Protein AF-A0A1A9WBB5-F1 (afdb_monomer_lite)

Sequence (300 aa):
MASKIDATKIPNDSSAGKTYKCERFIGKGAFAKCYEIVDVVTKNVFAGQIISKKLIWKYNEKEKMIQEIILHKSRSHPNIGNFHRFFEGHNNTYIILELYKKKSMMELHKGRKTITEYECRYYMYQIGQGVKYLHENPIIHRDLNLDNLFLNDMLQVKINDFGLVIPIEYEGERKKTLYGTPNYIAPEILIEKGDPYEVDVWSNGSIMYSLIVGQAPLWEIYSKFKLCDYRMINDTIQFNFCDHIKIILCPRMNAVTFMDNKKKFRTYRFSTIIEHGCYKELFQKMCYAREKLEKVLKKM

Radius of gyration: 24.96 Å; chains: 1; bounding box: 67×45×67 Å

Secondary structure (DSSP, 8-state):
------GGG--EETTTTEEEEEEEEEEE-SSEEEEEEEETTT--EEEEEEEEHHHHHHHT-HHHHHHHHHHHHT---TTBPPEEEEEE-SSEEEEEEE--TT-BHHHHHHHHS---HHHHHHHHHHHHHHHHHHHHTTEE-----TTTEEE-TT--EEE---TT-EE--STT-------S-TTT--HHHHHT-S-TTHHHHHHHHHHHHHHHHSS---HHHHHHHH-EEEEEETTEEEEEETTS-EEEEEGGGTEEEEE-TT--EEEEEHHHHHHH---HHHHHHHHHHHHHHHHHHTT-

Organism: NCBI:txid37001

pLDDT: mean 79.84, std 14.59, range [28.45, 96.94]

InterPro domains:
  IPR000719 Protein kinase domain [PF00069] (20-223)
  IPR000719 Protein kinase domain [PS50011] (20-300)
  IPR000959 POLO box domain [PF00659] (230-286)
  IPR000959 POLO box domain [PS50078] (215-298)
  IPR011009 Protein kinase-like domain superfamily [SSF56112] (19-251)
  IPR033695 Second polo-box domain [cd13117] (231-295)
  IPR036947 POLO box domain superfamily [G3DSA:3.30.1120.30] (215-300)

Foldseek 3Di:
DDDPDDPVPWDQPPVVRWIKDFDAFDDDDPFWTWTWIATPVVRDIWIKTKGFPVSCVVVVCVVLVVVLLVVQQPDDDQQAWHWDDWDDDDGITITTTHDAPQAFQVVVLVVPLADDPVVLVQQLVSLVRVLVSQVVVQKAQLAQDRNQWGQHPVRHTHGHDSSPMDGDPDQPDFDQDDDYDLLLADVCNVVSDDGSSVSSVSSSVQRSCCRHVSDGRPSVVVLVPHDWDWDDDPQWIWIQGPQRKIWIHHPVQCWIWIQHPVRDIDIDHPVRCVVPNDDPVVVVVVVVVVVVVVVVVVVD

Structure (mmCIF, N/CA/C/O backbone):
data_AF-A0A1A9WBB5-F1
#
_entry.id   AF-A0A1A9WBB5-F1
#
loop_
_atom_site.group_PDB
_atom_site.id
_atom_site.type_symbol
_atom_sit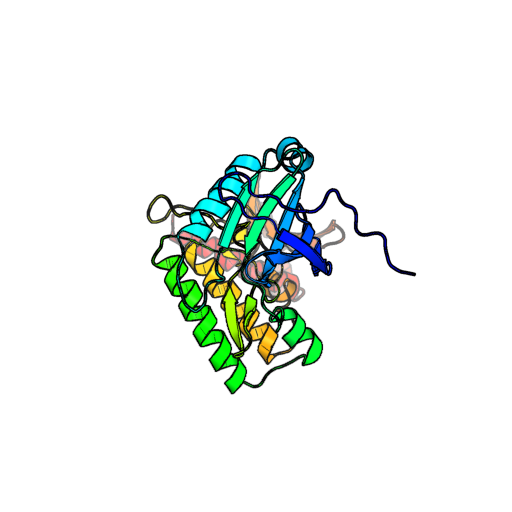e.label_atom_id
_atom_site.label_alt_id
_atom_site.label_comp_id
_atom_site.label_asym_id
_atom_site.label_entity_id
_atom_site.label_seq_id
_atom_site.pdbx_PDB_ins_code
_atom_site.Cartn_x
_atom_site.Cartn_y
_atom_site.Cartn_z
_atom_site.occupancy
_atom_site.B_iso_or_equiv
_atom_site.auth_seq_id
_atom_site.auth_comp_id
_atom_site.auth_asym_id
_atom_site.auth_atom_id
_atom_site.pdbx_PDB_model_num
ATOM 1 N N . MET A 1 1 ? -16.473 -26.449 17.462 1.00 30.20 1 MET A N 1
ATOM 2 C CA . MET A 1 1 ? -15.635 -26.086 18.627 1.00 30.20 1 MET A CA 1
ATOM 3 C C . MET A 1 1 ? -15.350 -24.594 18.558 1.00 30.20 1 MET A C 1
ATOM 5 O O . MET A 1 1 ? -14.626 -24.171 17.668 1.00 30.20 1 MET A O 1
ATOM 9 N N . ALA A 1 2 ? -15.983 -23.791 19.414 1.00 28.45 2 ALA A N 1
ATOM 10 C CA . ALA A 1 2 ? -15.751 -22.350 19.463 1.00 28.45 2 ALA A CA 1
ATOM 11 C C . ALA A 1 2 ? -14.315 -22.087 19.947 1.00 28.45 2 ALA A C 1
ATOM 13 O O . ALA A 1 2 ? -13.951 -22.465 21.060 1.00 28.45 2 ALA A O 1
ATOM 14 N N . SER A 1 3 ? -13.481 -21.491 19.096 1.00 34.06 3 SER A N 1
ATOM 15 C CA . SER A 1 3 ? -12.138 -21.058 19.475 1.00 34.06 3 SER A CA 1
ATOM 16 C C . SER A 1 3 ? -12.255 -20.020 20.590 1.00 34.06 3 SER A C 1
ATOM 18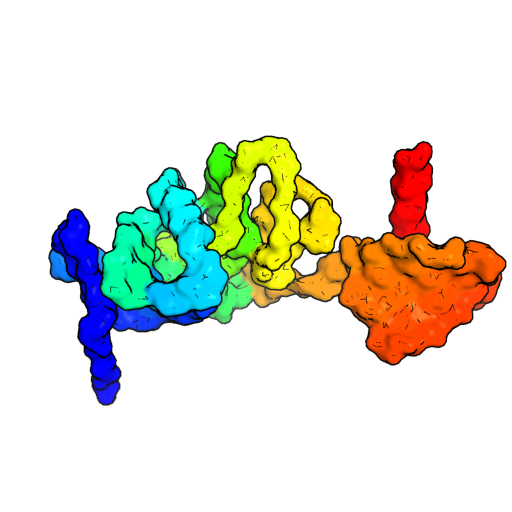 O O . SER A 1 3 ? -12.845 -18.961 20.376 1.00 34.06 3 SER A O 1
ATOM 20 N N . LYS A 1 4 ? -11.712 -20.331 21.774 1.00 35.94 4 LYS A N 1
ATOM 21 C CA . LYS A 1 4 ? -11.613 -19.411 22.916 1.00 35.94 4 LYS A CA 1
ATOM 22 C C . LYS A 1 4 ? -11.064 -18.062 22.439 1.00 35.94 4 LYS A C 1
ATOM 24 O O . LYS A 1 4 ? -9.922 -17.981 21.989 1.00 35.94 4 LYS A O 1
ATOM 29 N N . ILE A 1 5 ? -11.888 -17.019 22.517 1.00 41.00 5 ILE A N 1
ATOM 30 C CA . ILE A 1 5 ? -11.459 -15.642 22.280 1.00 41.00 5 ILE A CA 1
ATOM 31 C C . ILE A 1 5 ? -10.590 -15.258 23.477 1.00 41.00 5 ILE A C 1
ATOM 33 O O . ILE A 1 5 ? -11.054 -15.214 24.612 1.00 41.00 5 ILE A O 1
ATOM 37 N N . ASP A 1 6 ? -9.304 -15.066 23.215 1.00 45.03 6 ASP A N 1
ATOM 38 C CA . ASP A 1 6 ? -8.311 -14.666 24.204 1.00 45.03 6 ASP A CA 1
ATOM 39 C C . ASP A 1 6 ? -8.657 -13.264 24.743 1.00 45.03 6 ASP A C 1
ATOM 41 O O . ASP A 1 6 ? -8.599 -12.273 24.008 1.00 45.03 6 ASP A O 1
ATOM 45 N N . ALA A 1 7 ? -9.054 -13.184 26.017 1.00 40.62 7 ALA A N 1
ATOM 46 C CA . ALA A 1 7 ? -9.492 -11.960 26.697 1.00 40.62 7 ALA A CA 1
ATOM 47 C C . ALA A 1 7 ? -8.403 -10.865 26.757 1.00 40.62 7 ALA A C 1
ATOM 49 O O . ALA A 1 7 ? -8.697 -9.708 27.044 1.00 40.62 7 ALA A O 1
ATOM 50 N N . THR A 1 8 ? -7.155 -11.196 26.413 1.00 49.75 8 THR A N 1
ATOM 51 C CA . THR A 1 8 ? -6.023 -10.259 26.314 1.00 49.75 8 THR A CA 1
ATOM 52 C C . THR A 1 8 ? -6.065 -9.331 25.087 1.00 49.75 8 THR A C 1
ATOM 54 O O . THR A 1 8 ? -5.165 -8.508 24.911 1.00 49.75 8 THR A O 1
ATOM 57 N N . LYS A 1 9 ? -7.088 -9.441 24.227 1.00 56.41 9 LYS A N 1
ATOM 58 C CA . LYS A 1 9 ? -7.172 -8.731 22.937 1.00 56.41 9 LYS A CA 1
ATOM 59 C C . LYS A 1 9 ? -8.232 -7.635 22.853 1.00 56.41 9 LYS A C 1
ATOM 61 O O . LYS A 1 9 ? -8.462 -7.163 21.746 1.00 56.41 9 LYS A O 1
ATOM 66 N N . ILE A 1 10 ? -8.888 -7.250 23.950 1.00 61.59 10 ILE A N 1
ATOM 67 C CA . ILE A 1 10 ? -9.839 -6.123 23.961 1.00 61.59 10 ILE A CA 1
ATOM 68 C C . ILE A 1 10 ? -9.029 -4.819 23.970 1.00 61.59 10 ILE A C 1
ATOM 70 O O . ILE A 1 10 ? -8.410 -4.498 24.988 1.00 61.59 10 ILE A O 1
ATOM 74 N N . PRO A 1 11 ? -8.988 -4.056 22.866 1.00 64.50 11 PRO A N 1
ATOM 75 C CA . PRO A 1 11 ? -8.341 -2.759 22.846 1.00 64.50 11 PRO A CA 1
ATOM 76 C C . PRO A 1 11 ? -9.212 -1.784 23.653 1.00 64.50 11 PRO A C 1
ATOM 78 O O . PRO A 1 11 ? -10.323 -1.452 23.236 1.00 64.50 11 PRO A O 1
ATOM 81 N N . ASN A 1 12 ? -8.741 -1.363 24.826 1.00 75.88 12 ASN A N 1
ATOM 82 C CA . ASN A 1 12 ? -9.365 -0.292 25.600 1.00 75.88 12 ASN A CA 1
ATOM 83 C C . ASN A 1 12 ? -8.510 0.970 25.461 1.00 75.88 12 ASN A C 1
ATOM 85 O O . ASN A 1 12 ? -7.353 0.988 25.882 1.00 75.88 12 ASN A O 1
ATOM 89 N N . ASP A 1 13 ? -9.078 1.993 24.831 1.00 77.50 13 ASP A N 1
ATOM 90 C CA . ASP A 1 13 ? -8.515 3.332 24.765 1.00 77.50 13 ASP A CA 1
ATOM 91 C C . ASP A 1 13 ? -9.037 4.148 25.953 1.00 77.50 13 ASP A C 1
ATOM 93 O O . ASP A 1 13 ? -10.041 4.863 25.858 1.00 77.50 13 ASP A O 1
ATOM 97 N N . SER A 1 14 ? -8.324 4.045 27.076 1.00 72.88 14 SER A N 1
ATOM 98 C CA . SER A 1 14 ? -8.622 4.780 28.307 1.00 72.88 14 SER A CA 1
ATOM 99 C C . SER A 1 14 ? -8.626 6.297 28.099 1.00 72.88 14 SER A C 1
ATOM 101 O O . SER A 1 14 ? -9.341 7.001 28.804 1.00 72.88 14 SER A O 1
ATOM 103 N N . SER A 1 15 ? -7.851 6.805 27.131 1.00 73.38 15 SER A N 1
ATOM 104 C CA . SER A 1 15 ? -7.727 8.245 26.872 1.00 73.38 15 SER A CA 1
ATOM 105 C C . SER A 1 15 ? -8.988 8.850 26.253 1.00 73.38 15 SER A C 1
ATOM 107 O O . SER A 1 15 ? -9.256 10.035 26.424 1.00 73.38 15 SER A O 1
ATOM 109 N N . ALA A 1 16 ? -9.787 8.030 25.568 1.00 74.94 16 ALA A N 1
ATOM 110 C CA . ALA A 1 16 ? -11.017 8.452 24.906 1.00 74.94 16 ALA A CA 1
ATOM 111 C C . ALA A 1 16 ? -12.268 7.725 25.414 1.00 74.94 16 ALA A C 1
ATOM 113 O O . ALA A 1 16 ? -13.334 7.863 24.816 1.00 74.94 16 ALA A O 1
ATOM 114 N N . GLY A 1 17 ? -12.138 6.915 26.471 1.00 79.81 17 GLY A N 1
ATOM 115 C CA . GLY A 1 17 ? -13.233 6.116 27.021 1.00 79.81 17 GLY A CA 1
ATOM 116 C C . GLY A 1 17 ? -13.824 5.115 26.022 1.00 79.81 17 GLY A C 1
ATOM 117 O O . GLY A 1 17 ? -15.003 4.779 26.120 1.00 79.81 17 GLY A O 1
ATOM 118 N N . LYS A 1 18 ? -13.042 4.657 25.035 1.00 82.62 18 LYS A N 1
ATOM 119 C CA . LYS A 1 18 ? -13.519 3.748 23.983 1.00 82.62 18 LYS A CA 1
ATOM 120 C C . LYS A 1 18 ? -13.028 2.331 24.208 1.00 82.62 18 LYS A C 1
ATOM 122 O O . LYS A 1 18 ? -11.838 2.089 24.362 1.00 82.62 18 LYS A O 1
ATOM 127 N N . THR A 1 19 ? -13.943 1.374 24.135 1.00 87.25 19 THR A N 1
ATOM 128 C CA . THR A 1 19 ? -13.618 -0.054 24.190 1.00 87.25 19 THR A CA 1
ATOM 129 C C . THR A 1 19 ? -13.991 -0.711 22.871 1.00 87.25 19 THR A C 1
ATOM 131 O O . THR A 1 19 ? -15.081 -0.487 22.344 1.00 87.25 19 THR A O 1
ATOM 134 N N . TYR A 1 20 ? -13.097 -1.539 22.339 1.00 88.81 20 TYR A N 1
ATOM 135 C CA . TYR A 1 20 ? -13.344 -2.302 21.123 1.00 88.81 20 TYR A CA 1
ATOM 136 C C . TYR A 1 20 ? -13.410 -3.792 21.444 1.00 88.81 20 TYR A C 1
ATOM 138 O O . TYR A 1 20 ? -12.589 -4.333 22.182 1.00 88.81 20 TYR A O 1
ATOM 146 N N . LYS A 1 21 ? -14.380 -4.488 20.865 1.00 89.25 21 LYS A N 1
ATOM 147 C CA . LYS A 1 21 ? -14.448 -5.945 20.890 1.00 89.25 21 LYS A CA 1
ATOM 148 C C . LYS A 1 21 ? -13.682 -6.486 19.688 1.00 89.25 21 LYS A C 1
ATOM 150 O O . LYS A 1 21 ? -13.962 -6.099 18.559 1.00 89.25 21 LYS A O 1
ATOM 155 N N . CYS A 1 22 ? -12.729 -7.378 19.931 1.00 89.06 22 CYS A N 1
ATOM 156 C CA . CYS A 1 22 ? -12.021 -8.083 18.869 1.00 89.06 22 CYS A CA 1
ATOM 157 C C . CYS A 1 22 ? -12.872 -9.252 18.361 1.00 89.06 22 CYS A C 1
ATOM 159 O O . CYS A 1 22 ? -13.352 -10.056 19.164 1.00 89.06 22 CYS A O 1
ATOM 161 N N . GLU A 1 23 ? -13.071 -9.332 17.048 1.00 88.56 23 GLU A N 1
ATOM 162 C CA . GLU A 1 23 ? -13.890 -10.358 16.409 1.00 88.56 23 GLU A CA 1
ATOM 163 C C . GLU A 1 23 ? -13.045 -11.236 15.477 1.00 88.56 23 GLU A C 1
ATOM 165 O O . GLU A 1 23 ? -12.238 -12.051 15.934 1.00 88.56 23 GLU A O 1
ATOM 170 N N . ARG A 1 24 ? -13.240 -11.120 14.162 1.00 88.19 24 ARG A N 1
ATOM 171 C CA . ARG A 1 24 ? -12.646 -12.019 13.172 1.00 88.19 24 ARG A CA 1
ATOM 172 C C . ARG A 1 24 ? -11.180 -11.678 12.909 1.00 88.19 24 ARG A C 1
ATOM 174 O O . ARG A 1 24 ? -10.817 -10.524 12.733 1.00 88.19 24 ARG A O 1
ATOM 181 N N . PHE A 1 25 ? -10.326 -12.692 12.798 1.00 87.69 25 PHE A N 1
ATOM 182 C CA . PHE A 1 25 ? -8.959 -12.509 12.308 1.00 87.69 25 PHE A CA 1
ATOM 183 C C . PHE A 1 25 ? -8.955 -12.237 10.796 1.00 87.69 25 PHE A C 1
ATOM 185 O O . PHE A 1 25 ? -9.533 -13.012 10.035 1.00 87.69 25 PHE A O 1
ATOM 192 N N . ILE A 1 26 ? -8.304 -11.151 10.373 1.00 85.00 26 ILE A N 1
ATOM 193 C CA . ILE A 1 26 ? -8.212 -10.742 8.962 1.00 85.00 26 ILE A CA 1
ATOM 194 C C . ILE A 1 26 ? -6.912 -11.262 8.346 1.00 85.00 26 ILE A C 1
ATOM 196 O O . ILE A 1 26 ? -6.929 -11.842 7.265 1.00 85.00 26 ILE A O 1
ATOM 200 N N . GLY A 1 27 ? -5.782 -11.073 9.032 1.00 80.38 27 GLY A N 1
ATOM 201 C CA . GLY A 1 27 ? -4.476 -11.409 8.475 1.00 80.38 27 GLY A CA 1
ATOM 202 C C . GLY A 1 27 ? -3.312 -11.100 9.408 1.00 80.38 27 GLY A C 1
ATOM 203 O O . GLY A 1 27 ? -3.473 -10.505 10.475 1.00 80.38 27 GLY A O 1
ATOM 204 N N . LYS A 1 28 ? -2.115 -11.536 9.018 1.00 77.56 28 LYS A N 1
ATOM 205 C CA . LYS A 1 28 ? -0.870 -11.301 9.756 1.00 77.56 28 LYS A CA 1
ATOM 206 C C . LYS A 1 28 ? 0.144 -10.657 8.815 1.00 77.56 28 LYS A C 1
ATOM 208 O O . LYS A 1 28 ? 0.508 -11.272 7.820 1.00 77.56 28 LYS A O 1
ATOM 213 N N . GLY A 1 29 ? 0.597 -9.458 9.166 1.00 67.06 29 GLY A N 1
ATOM 214 C CA . GLY A 1 29 ? 1.751 -8.812 8.548 1.00 67.06 29 GLY A CA 1
ATOM 215 C C . GLY A 1 29 ? 3.060 -9.215 9.234 1.00 67.06 29 GLY A C 1
ATOM 216 O O . GLY A 1 29 ? 3.075 -10.046 10.148 1.00 67.06 29 GLY A O 1
ATOM 217 N N . ALA A 1 30 ? 4.167 -8.594 8.822 1.00 65.56 30 ALA A N 1
ATOM 218 C CA . ALA A 1 30 ? 5.494 -8.856 9.388 1.00 65.56 30 ALA A CA 1
ATOM 219 C C . ALA A 1 30 ? 5.550 -8.595 10.906 1.00 65.56 30 ALA A C 1
ATOM 221 O O . ALA A 1 30 ? 6.078 -9.412 11.664 1.00 65.56 30 ALA A O 1
ATOM 222 N N . PHE A 1 31 ? 4.936 -7.496 11.355 1.00 68.06 31 PHE A N 1
ATOM 223 C CA . PHE A 1 31 ? 4.971 -7.051 12.755 1.00 68.06 31 PHE A CA 1
ATOM 224 C C . PHE A 1 31 ? 3.585 -6.974 13.413 1.00 68.06 31 PHE A C 1
ATOM 226 O O . PHE A 1 31 ? 3.487 -6.976 14.642 1.00 68.06 31 PHE A O 1
ATOM 233 N N . ALA A 1 32 ? 2.514 -6.964 12.615 1.00 79.50 32 ALA A N 1
ATOM 234 C CA . ALA A 1 32 ? 1.146 -6.741 13.071 1.00 79.50 32 ALA A CA 1
ATOM 235 C C . ALA A 1 32 ? 0.245 -7.966 12.865 1.00 79.50 32 ALA A C 1
ATOM 237 O O . ALA A 1 32 ? 0.389 -8.729 11.908 1.00 79.50 32 ALA A O 1
ATOM 238 N N . LYS A 1 33 ? -0.740 -8.132 13.750 1.00 85.50 33 LYS A N 1
ATOM 239 C CA . LYS A 1 33 ? -1.896 -9.008 13.518 1.00 85.50 33 LYS A CA 1
ATOM 240 C C . LYS A 1 33 ? -3.135 -8.142 13.319 1.00 85.50 33 LYS A C 1
ATOM 242 O O . LYS A 1 33 ? -3.450 -7.334 14.188 1.00 85.50 33 LYS A O 1
ATOM 247 N N . CYS A 1 34 ? -3.834 -8.346 12.213 1.00 87.69 34 CYS A N 1
ATOM 248 C CA . CYS A 1 34 ? -5.009 -7.581 11.823 1.00 87.69 34 CYS A CA 1
ATOM 249 C C . CYS A 1 34 ? -6.283 -8.346 12.182 1.00 87.69 34 CYS A C 1
ATOM 251 O O . CYS A 1 34 ? -6.426 -9.530 11.856 1.00 87.69 34 CYS A O 1
ATOM 253 N N . TYR A 1 35 ? -7.216 -7.657 12.825 1.00 90.19 35 TYR A N 1
ATOM 254 C CA . TYR A 1 35 ? -8.518 -8.185 13.209 1.00 90.19 35 TYR A CA 1
ATOM 255 C C . TYR A 1 35 ? -9.623 -7.220 12.809 1.00 90.19 35 TYR A C 1
ATOM 257 O O . TYR A 1 35 ? -9.428 -6.013 12.747 1.00 90.19 35 TYR A O 1
ATOM 265 N N . GLU A 1 36 ? -10.799 -7.767 12.580 1.00 91.62 36 GLU A N 1
ATOM 266 C CA . GLU A 1 36 ? -12.047 -7.033 12.595 1.00 91.62 36 GLU A CA 1
ATOM 267 C C . GLU A 1 36 ? -12.384 -6.718 14.051 1.00 91.62 36 GLU A C 1
ATOM 269 O O . GLU A 1 36 ? -12.352 -7.602 14.913 1.00 91.62 36 GLU A O 1
ATOM 274 N N . ILE A 1 37 ? -12.641 -5.447 14.336 1.00 92.44 37 ILE A N 1
ATOM 275 C CA . ILE A 1 37 ? -12.943 -4.963 15.680 1.00 92.44 37 ILE A CA 1
ATOM 276 C C . ILE A 1 37 ? -14.206 -4.110 15.653 1.00 92.44 37 ILE A C 1
ATOM 278 O O . ILE A 1 37 ? -14.484 -3.432 14.668 1.00 92.44 37 ILE A O 1
ATOM 282 N N . VAL A 1 38 ? -14.959 -4.122 16.745 1.00 92.31 38 VAL A N 1
ATOM 283 C CA . VAL A 1 38 ? -16.243 -3.423 16.847 1.00 92.31 38 VAL A CA 1
ATOM 284 C C . VAL A 1 38 ? -16.215 -2.489 18.044 1.00 92.31 38 VAL A C 1
ATOM 286 O O . VAL A 1 38 ? -15.928 -2.924 19.158 1.00 92.31 38 VAL A O 1
ATOM 289 N N . ASP A 1 39 ? -16.513 -1.210 17.836 1.00 91.94 39 ASP A N 1
ATOM 290 C CA . ASP A 1 39 ? -16.722 -0.263 18.936 1.00 91.94 39 ASP A CA 1
ATOM 291 C C . ASP A 1 39 ? -17.950 -0.713 19.744 1.00 91.94 39 ASP A C 1
ATOM 293 O O . ASP A 1 39 ? -19.052 -0.858 19.207 1.00 91.94 39 ASP A O 1
ATOM 297 N N . VAL A 1 40 ? -17.764 -0.985 21.039 1.00 90.12 40 VAL A N 1
ATOM 298 C CA . VAL A 1 40 ? -18.822 -1.600 21.857 1.00 90.12 40 VAL A CA 1
ATOM 299 C C . VAL A 1 40 ? -20.037 -0.693 22.038 1.00 90.12 40 VAL A C 1
ATOM 301 O O . VAL A 1 40 ? -21.134 -1.217 22.251 1.00 90.12 40 VAL A O 1
ATOM 304 N N . VAL A 1 41 ? -19.848 0.625 21.929 1.00 90.31 41 VAL A N 1
ATOM 305 C CA . VAL A 1 41 ? -20.892 1.638 22.092 1.00 90.31 41 VAL A CA 1
ATOM 306 C C . VAL A 1 41 ? -21.579 1.888 20.757 1.00 90.31 41 VAL A C 1
ATOM 308 O O . VAL A 1 41 ? -22.782 1.680 20.638 1.00 90.31 41 VAL A O 1
ATOM 311 N N . THR A 1 42 ? -20.816 2.288 19.736 1.00 92.31 42 THR A N 1
ATOM 312 C CA . THR A 1 42 ? -21.394 2.711 18.445 1.00 92.31 42 THR A CA 1
ATOM 313 C C . THR A 1 42 ? -21.768 1.546 17.534 1.00 92.31 42 THR A C 1
ATOM 315 O O . THR A 1 42 ? -22.489 1.744 16.564 1.00 92.31 42 THR A O 1
ATOM 318 N N . LYS A 1 43 ? -21.278 0.333 17.828 1.00 92.62 43 LYS A N 1
ATOM 319 C CA . LYS A 1 43 ? -21.389 -0.868 16.980 1.00 92.62 43 LYS A CA 1
ATOM 320 C C . LYS A 1 43 ? -20.740 -0.732 15.600 1.00 92.62 43 LYS A C 1
ATOM 322 O O . LYS A 1 43 ? -20.892 -1.622 14.768 1.00 92.62 43 LYS A O 1
ATOM 327 N N . ASN A 1 44 ? -19.969 0.330 15.372 1.00 92.25 44 ASN A N 1
ATOM 328 C CA . ASN A 1 44 ? -19.211 0.502 14.142 1.00 92.25 44 ASN A CA 1
ATOM 329 C C . ASN A 1 44 ? -18.064 -0.510 14.067 1.00 92.25 44 ASN A C 1
ATOM 331 O O . ASN A 1 44 ? -17.397 -0.788 15.068 1.00 92.25 44 ASN A O 1
ATOM 335 N N . VAL A 1 45 ? -17.841 -1.038 12.864 1.00 93.06 45 VAL A N 1
ATOM 336 C CA . VAL A 1 45 ? -16.850 -2.079 12.580 1.00 93.06 45 VAL A CA 1
ATOM 337 C C . VAL A 1 45 ? -15.622 -1.462 11.912 1.00 93.06 45 VAL A C 1
ATOM 339 O O . VAL A 1 45 ? -15.747 -0.656 10.991 1.00 93.06 45 VAL A O 1
ATOM 342 N N . PHE A 1 46 ? -14.436 -1.866 12.359 1.00 93.38 46 PHE A N 1
ATOM 343 C CA . PHE A 1 46 ? -13.142 -1.337 11.933 1.00 93.38 46 PHE A CA 1
ATOM 344 C C . PHE A 1 46 ? -12.120 -2.457 11.722 1.00 93.38 46 PHE A C 1
ATOM 346 O O . PHE A 1 46 ? -12.317 -3.601 12.141 1.00 93.38 46 PHE A O 1
ATOM 353 N N . ALA A 1 47 ? -11.000 -2.113 11.090 1.00 91.38 47 ALA A N 1
ATOM 354 C CA . ALA A 1 47 ? -9.813 -2.949 11.039 1.00 91.38 47 ALA A CA 1
ATOM 355 C C . ALA A 1 47 ? -8.852 -2.515 12.156 1.00 91.38 47 ALA A C 1
ATOM 357 O O . ALA A 1 47 ? -8.399 -1.375 12.200 1.00 91.38 47 ALA A O 1
ATOM 358 N N . GLY A 1 48 ? -8.556 -3.422 13.082 1.00 90.44 48 GLY A N 1
ATOM 359 C CA . GLY A 1 48 ? -7.613 -3.218 14.173 1.00 90.44 48 GLY A CA 1
ATOM 360 C C . GLY A 1 48 ? -6.301 -3.940 13.906 1.00 90.44 48 GLY A C 1
ATOM 361 O O . GLY A 1 48 ? -6.260 -5.173 13.901 1.00 90.44 48 GLY A O 1
ATOM 362 N N . GLN A 1 49 ? -5.220 -3.189 13.732 1.00 88.12 49 GLN A N 1
ATOM 363 C CA . GLN A 1 49 ? -3.869 -3.736 13.727 1.00 88.12 49 GLN A CA 1
ATOM 364 C C . GLN A 1 49 ? -3.314 -3.744 15.152 1.00 88.12 49 GLN A C 1
ATOM 366 O O . GLN A 1 49 ? -3.265 -2.718 15.829 1.00 88.12 49 GLN A O 1
ATOM 371 N N . ILE A 1 50 ? -2.900 -4.925 15.608 1.00 88.00 50 ILE A N 1
ATOM 372 C CA . ILE A 1 50 ? -2.329 -5.148 16.936 1.00 88.00 50 ILE A CA 1
ATOM 373 C C . ILE A 1 50 ? -0.847 -5.465 16.777 1.00 88.00 50 ILE A C 1
ATOM 375 O O . ILE A 1 50 ? -0.487 -6.481 16.171 1.00 88.00 50 ILE A O 1
ATOM 379 N N . ILE A 1 51 ? 0.005 -4.626 17.361 1.00 84.94 51 ILE A N 1
ATOM 380 C CA . ILE A 1 51 ? 1.461 -4.745 17.272 1.00 84.94 51 ILE A CA 1
ATOM 381 C C . ILE A 1 51 ? 2.034 -4.963 18.668 1.00 84.94 51 ILE A C 1
ATOM 383 O O . ILE A 1 51 ? 1.726 -4.227 19.602 1.00 84.94 51 ILE A O 1
ATOM 387 N N . SER A 1 52 ? 2.867 -5.990 18.841 1.00 84.31 52 SER A N 1
ATOM 388 C CA . SER A 1 52 ? 3.465 -6.271 20.149 1.00 84.31 52 SER A CA 1
ATOM 389 C C . SER A 1 52 ? 4.593 -5.290 20.446 1.00 84.31 52 SER A C 1
ATOM 391 O O . SER A 1 52 ? 5.555 -5.217 19.679 1.00 84.31 52 SER A O 1
ATOM 393 N N . LYS A 1 53 ? 4.546 -4.619 21.605 1.00 83.12 53 LYS A N 1
ATOM 394 C CA . LYS A 1 53 ? 5.616 -3.704 22.032 1.00 83.12 53 LYS A CA 1
ATOM 395 C C . LYS A 1 53 ? 6.975 -4.405 22.066 1.00 83.12 53 LYS A C 1
ATOM 397 O O . LYS A 1 53 ? 7.964 -3.828 21.632 1.00 83.12 53 LYS A O 1
ATOM 402 N N . LYS A 1 54 ? 7.029 -5.680 22.474 1.00 82.12 54 LYS A N 1
ATOM 403 C CA . LYS A 1 54 ? 8.268 -6.482 22.474 1.00 82.12 54 LYS A CA 1
ATOM 404 C C . LYS A 1 54 ? 8.922 -6.568 21.089 1.00 82.12 54 LYS A C 1
ATOM 406 O O . LYS A 1 54 ? 10.144 -6.536 20.999 1.00 82.12 54 LYS A O 1
ATOM 411 N N . LEU A 1 55 ? 8.124 -6.677 20.023 1.00 73.50 55 LEU A N 1
ATOM 412 C CA . LEU A 1 55 ? 8.639 -6.711 18.651 1.00 73.50 55 LEU A CA 1
ATOM 413 C C . LEU A 1 55 ? 9.146 -5.333 18.220 1.00 73.50 55 LEU A C 1
ATOM 415 O O . LEU A 1 55 ? 10.233 -5.250 17.662 1.00 73.50 55 LEU A O 1
ATOM 419 N N . ILE A 1 56 ? 8.413 -4.265 18.548 1.00 73.50 56 ILE A N 1
ATOM 420 C CA . ILE A 1 56 ? 8.825 -2.884 18.247 1.00 73.50 56 ILE A CA 1
ATOM 421 C C . ILE A 1 56 ? 10.196 -2.585 18.869 1.00 73.50 56 ILE A C 1
ATOM 423 O O . ILE A 1 56 ? 11.093 -2.108 18.179 1.00 73.50 56 ILE A O 1
ATOM 427 N N . TRP A 1 57 ? 10.375 -2.925 20.150 1.00 73.62 57 TRP A N 1
ATOM 428 C CA . TRP A 1 57 ? 11.641 -2.745 20.866 1.00 73.62 57 TRP A CA 1
ATOM 429 C C . TRP A 1 57 ? 12.773 -3.589 20.278 1.00 73.62 57 TRP A C 1
ATOM 431 O O . TRP A 1 57 ? 13.875 -3.084 20.095 1.00 73.62 57 TRP A O 1
ATOM 441 N N . LYS A 1 58 ? 12.509 -4.859 19.945 1.00 71.50 58 LYS A N 1
ATOM 442 C CA . LYS A 1 58 ? 13.524 -5.767 19.390 1.00 71.50 58 LYS A CA 1
ATOM 443 C C . LYS A 1 58 ? 14.108 -5.266 18.064 1.00 71.50 58 LYS A C 1
ATOM 445 O O . LYS A 1 58 ? 15.291 -5.475 17.822 1.00 71.50 58 LYS A O 1
ATOM 450 N N . TYR A 1 59 ? 13.285 -4.661 17.210 1.00 66.88 59 TYR A N 1
ATOM 451 C CA . TYR A 1 59 ? 13.697 -4.207 15.877 1.00 66.88 59 TYR A CA 1
ATOM 452 C C . TYR A 1 59 ? 13.995 -2.702 15.801 1.00 66.88 59 TYR A C 1
ATOM 454 O O . TYR A 1 59 ? 14.382 -2.225 14.744 1.00 66.88 59 TYR A O 1
ATOM 462 N N . ASN A 1 60 ? 13.855 -1.963 16.908 1.00 71.38 60 ASN A N 1
ATOM 463 C CA . ASN A 1 60 ? 14.026 -0.507 16.969 1.00 71.38 60 ASN A CA 1
ATOM 464 C C . ASN A 1 60 ? 13.146 0.274 15.963 1.00 71.38 60 ASN A C 1
ATOM 466 O O . ASN A 1 60 ? 13.539 1.308 15.437 1.00 71.38 60 ASN A O 1
ATOM 470 N N . GLU A 1 61 ? 11.927 -0.210 15.700 1.00 71.12 61 GLU A N 1
ATOM 471 C CA . GLU A 1 61 ? 11.017 0.335 14.671 1.00 71.12 61 GLU A CA 1
ATOM 472 C C . GLU A 1 61 ? 10.009 1.364 15.234 1.00 71.12 61 GLU A C 1
ATOM 474 O O . GLU A 1 61 ? 9.024 1.715 14.586 1.00 71.12 61 GLU A O 1
ATOM 479 N N . LYS A 1 62 ? 10.219 1.848 16.468 1.00 74.19 62 LYS A N 1
ATOM 480 C CA . LYS A 1 62 ? 9.257 2.725 17.160 1.00 74.19 62 LYS A CA 1
ATOM 481 C C . LYS A 1 62 ? 9.062 4.064 16.443 1.00 74.19 62 LYS A C 1
ATOM 483 O O . LYS A 1 62 ? 7.929 4.503 16.278 1.00 74.19 62 LYS A O 1
ATOM 488 N N . GLU A 1 63 ? 10.152 4.706 16.030 1.00 74.06 63 GLU A N 1
ATOM 489 C CA . GLU A 1 63 ? 10.106 6.025 15.385 1.00 74.06 63 GLU A CA 1
ATOM 490 C C . GLU A 1 63 ? 9.399 5.969 14.032 1.00 74.06 63 GLU A C 1
ATOM 492 O O . GLU A 1 63 ? 8.509 6.777 13.776 1.00 74.06 63 GLU A O 1
ATOM 497 N N . LYS A 1 64 ? 9.718 4.960 13.214 1.00 71.06 64 LYS A N 1
ATOM 498 C CA . LYS A 1 64 ? 9.071 4.729 11.916 1.00 71.06 64 LYS A CA 1
ATOM 499 C C . LYS A 1 64 ? 7.565 4.527 12.053 1.00 71.06 64 LYS A C 1
ATOM 501 O O . LYS A 1 64 ? 6.800 5.154 11.332 1.00 71.06 64 LYS A O 1
ATOM 506 N N . MET A 1 65 ? 7.133 3.723 13.027 1.00 75.81 65 MET A N 1
ATOM 507 C CA . MET A 1 65 ? 5.707 3.524 13.298 1.00 75.81 65 MET A CA 1
ATOM 508 C C . MET A 1 65 ? 5.010 4.829 13.703 1.00 75.81 65 MET A C 1
ATOM 510 O O . MET A 1 65 ? 3.913 5.119 13.237 1.00 75.81 65 MET A O 1
ATOM 514 N N . ILE A 1 66 ? 5.628 5.629 14.577 1.00 77.56 66 ILE A N 1
ATOM 515 C CA . ILE A 1 66 ? 5.058 6.918 14.991 1.00 77.56 66 ILE A CA 1
ATOM 516 C C . ILE A 1 66 ? 4.947 7.865 13.792 1.00 77.56 66 ILE A C 1
ATOM 518 O O . ILE A 1 66 ? 3.919 8.522 13.634 1.00 77.56 66 ILE A O 1
ATOM 522 N N . GLN A 1 67 ? 5.970 7.911 12.935 1.00 75.25 67 GLN A N 1
ATOM 523 C CA . GLN A 1 67 ? 5.932 8.692 11.700 1.00 75.25 67 GLN A CA 1
ATOM 524 C C . GLN A 1 67 ? 4.797 8.235 10.780 1.00 75.25 67 GLN A C 1
ATOM 526 O O . GLN A 1 67 ? 4.012 9.075 10.349 1.00 75.25 67 GLN A O 1
ATOM 531 N N . GLU A 1 68 ? 4.646 6.929 10.550 1.00 77.50 68 GLU A N 1
ATOM 532 C CA . GLU A 1 68 ? 3.543 6.358 9.767 1.00 77.50 68 GLU A CA 1
ATOM 533 C C . GLU A 1 68 ? 2.180 6.837 10.289 1.00 77.50 68 GLU A C 1
ATOM 535 O O . GLU A 1 68 ? 1.358 7.347 9.528 1.00 77.50 68 GLU A O 1
ATOM 540 N N . ILE A 1 69 ? 1.962 6.746 11.603 1.00 80.31 69 ILE A N 1
ATOM 541 C CA . ILE A 1 69 ? 0.712 7.167 12.244 1.00 80.31 69 ILE A CA 1
ATOM 542 C C . ILE A 1 69 ? 0.459 8.662 12.051 1.00 80.31 69 ILE A C 1
ATOM 544 O O . ILE A 1 69 ? -0.665 9.056 11.740 1.00 80.31 69 ILE A O 1
ATOM 548 N N . ILE A 1 70 ? 1.475 9.503 12.255 1.00 80.88 70 ILE A N 1
ATOM 549 C CA . ILE A 1 70 ? 1.353 10.959 12.098 1.00 80.88 70 ILE A CA 1
ATOM 550 C C . ILE A 1 70 ? 1.003 11.301 10.650 1.00 80.88 70 ILE A C 1
ATOM 552 O O . ILE A 1 70 ? 0.077 12.081 10.402 1.00 80.88 70 ILE A O 1
ATOM 556 N N . LEU A 1 71 ? 1.714 10.693 9.699 1.00 79.44 71 LEU A N 1
ATOM 557 C CA . LEU A 1 71 ? 1.498 10.921 8.280 1.00 79.44 71 LEU A CA 1
ATOM 558 C C . LEU A 1 71 ? 0.093 10.479 7.892 1.00 79.44 71 LEU A C 1
ATOM 560 O O . LEU A 1 71 ? -0.660 11.310 7.392 1.00 79.44 71 LEU A O 1
ATOM 564 N N . HIS A 1 72 ? -0.309 9.249 8.214 1.00 83.50 72 HIS A N 1
ATOM 565 C CA . HIS A 1 72 ? -1.621 8.710 7.851 1.00 83.50 72 HIS A CA 1
ATOM 566 C C . HIS A 1 72 ? -2.776 9.478 8.508 1.00 83.50 72 HIS A C 1
ATOM 568 O O . HIS A 1 72 ? -3.733 9.845 7.829 1.00 83.50 72 HIS A O 1
ATOM 574 N N . LYS A 1 73 ? -2.668 9.820 9.799 1.00 83.75 73 LYS A N 1
ATOM 575 C CA . LYS A 1 73 ? -3.694 10.584 10.534 1.00 83.75 73 LYS A CA 1
ATOM 576 C C . LYS A 1 73 ? -3.970 11.961 9.926 1.00 83.75 73 LYS A C 1
ATOM 578 O O . LYS A 1 73 ? -5.086 12.460 10.035 1.00 83.75 73 LYS A O 1
ATOM 583 N N . SER A 1 74 ? -2.967 12.588 9.312 1.00 81.25 74 SER A N 1
ATOM 584 C CA . SER A 1 74 ? -3.104 13.912 8.690 1.00 81.25 74 SER A CA 1
ATOM 585 C C . SER A 1 74 ? -3.777 13.892 7.310 1.00 81.25 74 SER A C 1
ATOM 587 O O . SER A 1 74 ? -3.981 14.954 6.727 1.00 81.25 74 SER A O 1
ATOM 589 N N . ARG A 1 75 ? -4.102 12.711 6.761 1.00 84.12 75 ARG A N 1
ATOM 590 C CA . ARG A 1 75 ? -4.634 12.578 5.400 1.00 84.12 75 ARG A CA 1
ATOM 591 C C . ARG A 1 75 ? -6.150 12.481 5.381 1.00 84.12 75 ARG A C 1
ATOM 593 O O . ARG A 1 75 ? -6.757 11.750 6.156 1.00 84.12 75 ARG A O 1
ATOM 600 N N . SER A 1 76 ? -6.743 13.176 4.418 1.00 88.06 76 SER A N 1
ATOM 601 C CA . SER A 1 76 ? -8.168 13.095 4.119 1.00 88.06 76 SER A CA 1
ATOM 602 C C . SER A 1 76 ? -8.361 13.242 2.617 1.00 88.06 76 SER A C 1
ATOM 604 O O . SER A 1 76 ? -8.195 14.326 2.061 1.00 88.06 76 SER A O 1
ATOM 606 N N . HIS A 1 77 ? -8.653 12.129 1.946 1.00 93.62 77 HIS A N 1
ATOM 607 C CA . HIS A 1 77 ? -8.893 12.100 0.507 1.00 93.62 77 HIS A CA 1
ATOM 608 C C . HIS A 1 77 ? -9.785 10.899 0.146 1.00 93.62 77 HIS A C 1
ATOM 610 O O . HIS A 1 77 ? -9.598 9.821 0.716 1.00 93.62 77 HIS A O 1
ATOM 616 N N . PRO A 1 78 ? -10.720 11.015 -0.821 1.00 94.06 78 PRO A N 1
ATOM 617 C CA . PRO A 1 78 ? -11.629 9.926 -1.191 1.00 94.06 78 PRO A CA 1
ATOM 618 C C . PRO A 1 78 ? -10.945 8.607 -1.565 1.00 94.06 78 PRO A C 1
ATOM 620 O O . PRO A 1 78 ? -11.537 7.552 -1.346 1.00 94.06 78 PRO A O 1
ATOM 623 N N . ASN A 1 79 ? -9.714 8.649 -2.083 1.00 95.56 79 ASN A N 1
ATOM 624 C CA . ASN A 1 79 ? -8.944 7.464 -2.484 1.00 95.56 79 ASN A CA 1
ATOM 625 C C . ASN A 1 79 ? -7.815 7.068 -1.526 1.00 95.56 79 ASN A C 1
ATOM 627 O O . ASN A 1 79 ? -7.038 6.171 -1.841 1.00 95.56 79 ASN A O 1
ATOM 631 N N . ILE A 1 80 ? -7.735 7.697 -0.354 1.00 93.25 80 ILE A N 1
ATOM 632 C CA . ILE A 1 80 ? -6.838 7.285 0.729 1.00 93.25 80 ILE A CA 1
ATOM 633 C C . ILE A 1 80 ? -7.673 6.614 1.815 1.00 93.25 80 ILE A C 1
ATOM 635 O O . ILE A 1 80 ? -8.812 7.010 2.078 1.00 93.25 80 ILE A O 1
ATOM 639 N N . GLY A 1 81 ? -7.142 5.546 2.403 1.00 91.62 81 GLY A N 1
ATOM 640 C CA . GLY A 1 81 ? -7.838 4.843 3.459 1.00 91.62 81 GLY A CA 1
ATOM 641 C C . GLY A 1 81 ? -7.917 5.666 4.738 1.00 91.62 81 GLY A C 1
ATOM 642 O O . GLY A 1 81 ? -6.952 6.333 5.104 1.00 91.62 81 GLY A O 1
ATOM 643 N N . ASN A 1 82 ? -9.057 5.633 5.428 1.00 89.75 82 ASN A N 1
ATOM 644 C CA . ASN A 1 82 ? -9.241 6.468 6.608 1.00 89.75 82 ASN A CA 1
ATOM 645 C C . ASN A 1 82 ? -8.552 5.878 7.839 1.00 89.75 82 ASN A C 1
ATOM 647 O O . ASN A 1 82 ? -8.820 4.748 8.264 1.00 89.75 82 ASN A O 1
ATOM 651 N N . PHE A 1 83 ? -7.715 6.705 8.456 1.00 90.50 83 PHE A N 1
ATOM 652 C CA . PHE A 1 83 ? -7.181 6.470 9.784 1.00 90.50 83 PHE A CA 1
ATOM 653 C C . PHE A 1 83 ? -8.206 6.912 10.831 1.00 90.50 83 PHE A C 1
ATOM 655 O O . PHE A 1 83 ? -8.639 8.064 10.835 1.00 90.50 83 PHE A O 1
ATOM 662 N N . HIS A 1 84 ? -8.590 6.020 11.745 1.00 89.56 84 HIS A N 1
ATOM 663 C CA . HIS A 1 84 ? -9.547 6.366 12.795 1.00 89.56 84 HIS A CA 1
ATOM 664 C C . HIS A 1 84 ? -8.845 6.740 14.097 1.00 89.56 84 HIS A C 1
ATOM 666 O O . HIS A 1 84 ? -9.190 7.741 14.731 1.00 89.56 84 HIS A O 1
ATOM 672 N N . ARG A 1 85 ? -7.893 5.914 14.549 1.00 88.31 85 ARG A N 1
ATOM 673 C CA . ARG A 1 85 ? -7.310 6.077 15.883 1.00 88.31 85 ARG A CA 1
ATOM 674 C C . ARG A 1 85 ? -6.016 5.303 16.078 1.00 88.31 85 ARG A C 1
ATOM 676 O O . ARG A 1 85 ? -5.820 4.246 15.495 1.00 88.31 85 ARG A O 1
ATOM 683 N N . PHE A 1 86 ? -5.199 5.788 17.002 1.00 88.69 86 PHE A N 1
ATOM 684 C CA . PHE A 1 86 ? -4.058 5.072 17.555 1.00 88.69 86 PHE A CA 1
ATOM 685 C C . PHE A 1 86 ? -4.044 5.217 19.069 1.00 88.69 86 PHE A C 1
ATOM 687 O O . PHE A 1 86 ? -4.354 6.292 19.582 1.00 88.69 86 PHE A O 1
ATOM 694 N N . PHE A 1 87 ? -3.668 4.148 19.764 1.00 87.50 87 PHE A N 1
ATOM 695 C CA . PHE A 1 87 ? -3.412 4.178 21.198 1.00 87.50 87 PHE A CA 1
ATOM 696 C C . PHE A 1 87 ? -2.489 3.035 21.611 1.00 87.50 87 PHE A C 1
ATOM 698 O O . PHE A 1 87 ? -2.379 1.993 20.956 1.00 87.50 87 PHE A O 1
ATOM 705 N N . GLU A 1 88 ? -1.836 3.227 22.748 1.00 85.31 88 GLU A N 1
ATOM 706 C CA . GLU A 1 88 ? -0.975 2.225 23.347 1.00 85.31 88 GLU A CA 1
ATOM 707 C C . GLU A 1 88 ? -1.663 1.555 24.536 1.00 85.31 88 GLU A C 1
ATOM 709 O O . GLU A 1 88 ? -2.165 2.220 25.437 1.00 85.31 88 GLU A O 1
ATOM 714 N N . GLY A 1 89 ? -1.642 0.224 24.569 1.00 83.81 89 GLY A N 1
ATOM 715 C CA . GLY A 1 89 ? -1.961 -0.546 25.766 1.00 83.81 89 GLY A CA 1
ATOM 716 C C . GLY A 1 89 ? -0.708 -0.940 26.549 1.00 83.81 89 GLY A C 1
ATOM 717 O O . GLY A 1 89 ? 0.407 -0.488 26.273 1.00 83.81 89 GLY A O 1
ATOM 718 N N . HIS A 1 90 ? -0.884 -1.851 27.509 1.00 82.25 90 HIS A N 1
ATOM 719 C CA . HIS A 1 90 ? 0.209 -2.325 28.363 1.00 82.25 90 HIS A CA 1
ATOM 720 C C . HIS A 1 90 ? 1.287 -3.090 27.570 1.00 82.25 90 HIS A C 1
ATOM 722 O O . HIS A 1 90 ? 2.456 -2.721 27.589 1.00 82.25 90 HIS A O 1
ATOM 728 N N . ASN A 1 91 ? 0.883 -4.110 26.799 1.00 84.38 91 ASN A N 1
ATOM 729 C CA . ASN A 1 91 ? 1.804 -4.985 26.051 1.00 84.38 91 ASN A CA 1
ATOM 730 C C . ASN A 1 91 ? 1.794 -4.767 24.532 1.00 84.38 91 ASN A C 1
ATOM 732 O O . ASN A 1 91 ? 2.693 -5.241 23.832 1.00 84.38 91 ASN A O 1
ATOM 736 N N . ASN A 1 92 ? 0.775 -4.079 24.019 1.00 86.19 92 ASN A N 1
ATOM 737 C CA . ASN A 1 92 ? 0.526 -3.932 22.591 1.00 86.19 92 ASN A CA 1
ATOM 738 C C . ASN A 1 92 ? 0.213 -2.481 22.240 1.00 86.19 92 ASN A C 1
ATOM 740 O O . ASN A 1 92 ? -0.266 -1.714 23.074 1.00 86.19 92 ASN A O 1
ATOM 744 N N . THR A 1 93 ? 0.441 -2.158 20.980 1.00 86.00 93 THR A N 1
ATOM 745 C CA . THR A 1 93 ? 0.059 -0.920 20.320 1.00 86.00 93 THR A CA 1
ATOM 746 C C . THR A 1 93 ? -1.067 -1.224 19.334 1.00 86.00 93 THR A C 1
ATOM 748 O O . THR A 1 93 ? -1.047 -2.276 18.687 1.00 86.00 93 THR A O 1
ATOM 751 N N . TYR A 1 94 ? -2.052 -0.331 19.250 1.00 87.44 94 TYR A N 1
ATOM 752 C CA . TYR A 1 94 ? -3.269 -0.526 18.471 1.00 87.44 94 TYR A CA 1
ATOM 753 C C . TYR A 1 94 ? -3.443 0.599 17.454 1.00 87.44 94 TYR A C 1
ATOM 755 O O . TYR A 1 94 ? -3.453 1.775 17.820 1.00 87.44 94 TYR A O 1
ATOM 763 N N . ILE A 1 95 ? -3.621 0.224 16.188 1.00 88.06 95 ILE A N 1
ATOM 764 C CA . ILE A 1 95 ? -3.969 1.136 15.095 1.00 88.06 95 ILE A CA 1
ATOM 765 C C . ILE A 1 95 ? -5.352 0.731 14.582 1.00 88.06 95 ILE A C 1
ATOM 767 O O . ILE A 1 95 ? -5.581 -0.430 14.243 1.00 88.06 95 ILE A O 1
ATOM 771 N N . ILE A 1 96 ? -6.282 1.682 14.573 1.00 90.56 96 ILE A N 1
ATOM 772 C CA . ILE A 1 96 ? -7.672 1.509 14.155 1.00 90.56 96 ILE A CA 1
ATOM 773 C C . ILE A 1 96 ? -7.868 2.220 12.824 1.00 90.56 96 ILE A C 1
ATOM 775 O O . ILE A 1 96 ? -7.728 3.443 12.735 1.00 90.56 96 ILE A O 1
ATOM 779 N N . LEU A 1 97 ? -8.221 1.444 11.809 1.00 91.06 97 LEU A N 1
ATOM 780 C CA . LEU A 1 97 ? -8.423 1.876 10.433 1.00 91.06 97 LEU A CA 1
ATOM 781 C C . LEU A 1 97 ? -9.844 1.536 9.980 1.00 91.06 97 LEU A C 1
ATOM 783 O O . LEU A 1 97 ? -10.517 0.677 10.557 1.00 91.06 97 LEU A O 1
ATOM 787 N N . GLU A 1 98 ? -10.308 2.192 8.924 1.00 91.88 98 GLU A N 1
ATOM 788 C CA . GLU A 1 98 ? -11.541 1.793 8.245 1.00 91.88 98 GLU A CA 1
ATOM 789 C C . GLU A 1 98 ? -11.444 0.349 7.713 1.00 91.88 98 GLU A C 1
ATOM 791 O O . GLU A 1 98 ? -10.407 -0.077 7.201 1.00 91.88 98 GLU A O 1
ATOM 796 N N . LEU A 1 99 ? -12.532 -0.418 7.850 1.00 91.69 99 LEU A N 1
ATOM 797 C CA . LEU A 1 99 ? -12.623 -1.779 7.321 1.00 91.69 99 LEU A CA 1
ATOM 798 C C . LEU A 1 99 ? -13.271 -1.790 5.936 1.00 91.69 99 LEU A C 1
ATOM 800 O O . LEU A 1 99 ? -14.412 -1.364 5.765 1.00 91.69 99 LEU A O 1
ATOM 804 N N . TYR A 1 100 ? -12.594 -2.410 4.973 1.00 92.12 100 TYR A N 1
ATOM 805 C CA . TYR A 1 100 ? -13.073 -2.537 3.599 1.00 92.12 100 TYR A CA 1
ATOM 806 C C . TYR A 1 100 ? -13.628 -3.936 3.327 1.00 92.12 100 TYR A C 1
ATOM 808 O O . TYR A 1 100 ? -12.886 -4.906 3.156 1.00 92.12 100 TYR A O 1
ATOM 816 N N . LYS A 1 101 ? -14.960 -4.064 3.273 1.00 87.56 101 LYS A N 1
ATOM 817 C CA . LYS A 1 101 ? -15.640 -5.367 3.134 1.00 87.56 101 LYS A CA 1
ATOM 818 C C . LYS A 1 101 ? -15.388 -6.053 1.792 1.00 87.56 101 LYS A C 1
ATOM 820 O O . LYS A 1 101 ? -15.430 -7.282 1.731 1.00 87.56 101 LYS A O 1
ATOM 825 N N . LYS A 1 102 ? -15.115 -5.288 0.727 1.00 91.94 102 LYS A N 1
ATOM 826 C CA . LYS A 1 102 ? -14.755 -5.838 -0.591 1.00 91.94 102 LYS A CA 1
ATOM 827 C C . LYS A 1 102 ? -13.275 -6.234 -0.689 1.00 91.94 102 LYS A C 1
ATOM 829 O O . LYS A 1 102 ? -12.857 -6.686 -1.749 1.00 91.94 102 LYS A O 1
ATOM 834 N N . LYS A 1 103 ? -12.542 -6.182 0.435 1.00 91.25 103 LYS A N 1
ATOM 835 C CA . LYS A 1 103 ? -11.138 -6.598 0.582 1.00 91.25 103 LYS A CA 1
ATOM 836 C C . LYS A 1 103 ? -10.205 -5.821 -0.354 1.00 91.25 103 LYS A C 1
ATOM 838 O O . LYS A 1 103 ? -10.532 -4.691 -0.718 1.00 91.25 103 LYS A O 1
ATOM 843 N N . SER A 1 104 ? -9.034 -6.374 -0.670 1.00 93.44 104 SER A N 1
ATOM 844 C CA . SER A 1 104 ? -8.066 -5.744 -1.562 1.00 93.44 104 SER A CA 1
ATOM 845 C C . SER A 1 104 ? -8.321 -6.088 -3.031 1.00 93.44 104 SER A C 1
ATOM 847 O O . SER A 1 104 ? -9.024 -7.044 -3.385 1.00 93.44 104 SER A O 1
ATOM 849 N N . MET A 1 105 ? -7.707 -5.310 -3.916 1.00 94.69 105 MET A N 1
ATOM 850 C CA . MET A 1 105 ? -7.677 -5.586 -5.343 1.00 94.69 105 MET A CA 1
ATOM 851 C C . MET A 1 105 ? -6.921 -6.886 -5.650 1.00 94.69 105 MET A C 1
ATOM 853 O O . MET A 1 105 ? -7.179 -7.492 -6.690 1.00 94.69 105 MET A O 1
ATOM 857 N N . MET A 1 106 ? -6.062 -7.382 -4.750 1.00 92.94 106 MET A N 1
ATOM 858 C CA . MET A 1 106 ? -5.456 -8.708 -4.880 1.00 92.94 106 MET A CA 1
ATOM 859 C C . MET A 1 106 ? -6.507 -9.817 -4.779 1.00 92.94 106 MET A C 1
ATOM 861 O O . MET A 1 106 ? -6.447 -10.782 -5.542 1.00 92.94 106 MET A O 1
ATOM 865 N N . GLU A 1 107 ? -7.500 -9.715 -3.889 1.00 92.81 107 GLU A N 1
ATOM 866 C CA . GLU A 1 107 ? -8.595 -10.692 -3.863 1.00 92.81 107 GLU A CA 1
ATOM 867 C C . GLU A 1 107 ? -9.475 -10.606 -5.109 1.00 92.81 107 GLU A C 1
ATOM 869 O O . GLU A 1 107 ? -9.858 -11.649 -5.645 1.00 92.81 107 GLU A O 1
ATOM 874 N N . LEU A 1 108 ? -9.744 -9.393 -5.609 1.00 93.38 108 LEU A N 1
ATOM 875 C CA . LEU A 1 108 ? -10.432 -9.201 -6.890 1.00 93.38 108 LEU A CA 1
ATOM 876 C C . LEU A 1 108 ? -9.671 -9.906 -8.025 1.00 93.38 108 LEU A C 1
ATOM 878 O O . LEU A 1 108 ? -10.254 -10.686 -8.780 1.00 93.38 108 LEU A O 1
ATOM 882 N N . HIS A 1 109 ? -8.361 -9.674 -8.106 1.00 93.00 109 HIS A N 1
ATOM 883 C CA . HIS A 1 109 ? -7.479 -10.265 -9.105 1.00 93.00 109 HIS A CA 1
ATOM 884 C C . HIS A 1 109 ? -7.392 -11.793 -8.976 1.00 93.00 109 HIS A C 1
ATOM 886 O O . HIS A 1 109 ? -7.494 -12.504 -9.971 1.00 93.00 109 HIS A O 1
ATOM 892 N N . LYS A 1 110 ? -7.294 -12.343 -7.760 1.00 91.56 110 LYS A N 1
ATOM 893 C CA . LYS A 1 110 ? -7.312 -13.802 -7.539 1.00 91.56 110 LYS A CA 1
ATOM 894 C C . LYS A 1 110 ? -8.622 -14.440 -7.999 1.00 91.56 110 LYS A C 1
ATOM 896 O O . LYS A 1 110 ? -8.581 -15.531 -8.564 1.00 91.56 110 LYS A O 1
ATOM 901 N N . GLY A 1 111 ? -9.751 -13.770 -7.763 1.00 92.88 111 GLY A N 1
ATOM 902 C CA . GLY A 1 111 ? -11.077 -14.269 -8.125 1.00 92.88 111 GLY A CA 1
ATOM 903 C C . GLY A 1 111 ? -11.382 -14.190 -9.621 1.00 92.88 111 GLY A C 1
ATOM 904 O O . GLY A 1 111 ? -12.005 -15.099 -10.159 1.00 92.88 111 GLY A O 1
ATOM 905 N N . ARG A 1 112 ? -10.943 -13.123 -10.298 1.00 93.38 112 ARG A N 1
ATOM 906 C CA . ARG A 1 112 ? -11.298 -12.855 -11.705 1.00 93.38 112 ARG A CA 1
ATOM 907 C C . ARG A 1 112 ? -10.179 -13.102 -12.706 1.00 93.38 112 ARG A C 1
ATOM 909 O O . ARG A 1 112 ? -10.458 -13.237 -13.890 1.00 93.38 112 ARG A O 1
ATOM 916 N N . LYS A 1 113 ? -8.931 -13.164 -12.241 1.00 88.56 113 LYS A N 1
ATOM 917 C CA . LYS A 1 113 ? -7.690 -13.113 -13.030 1.00 88.56 113 LYS A CA 1
ATOM 918 C C . LYS A 1 113 ? -7.514 -11.794 -13.771 1.00 88.56 113 LYS A C 1
ATOM 920 O O . LYS A 1 113 ? -6.578 -11.067 -13.468 1.00 88.56 113 LYS A O 1
ATOM 925 N N . THR A 1 114 ? -8.422 -11.452 -14.670 1.00 90.31 114 THR A N 1
ATOM 926 C CA . THR A 1 114 ? -8.391 -10.211 -15.446 1.00 90.31 114 THR A CA 1
ATOM 927 C C . THR A 1 114 ? -9.661 -9.396 -15.228 1.00 90.31 114 THR A C 1
ATOM 929 O O . THR A 1 114 ? -10.710 -9.912 -14.826 1.00 90.31 114 THR A O 1
ATOM 932 N N . ILE A 1 115 ? -9.563 -8.095 -15.477 1.00 93.25 115 ILE A N 1
ATOM 933 C CA . ILE A 1 115 ? -10.712 -7.188 -15.551 1.00 93.25 115 ILE A CA 1
ATOM 934 C C . ILE A 1 115 ? -10.770 -6.542 -16.934 1.00 93.25 115 ILE A C 1
ATOM 936 O O . ILE A 1 115 ? -9.790 -6.546 -17.678 1.00 93.25 115 ILE A O 1
ATOM 940 N N . THR A 1 116 ? -11.923 -5.981 -17.286 1.00 93.62 116 THR A N 1
ATOM 941 C CA . THR A 1 116 ? -12.074 -5.263 -18.557 1.00 93.62 116 THR A CA 1
ATOM 942 C C . THR A 1 116 ? -11.291 -3.950 -18.547 1.00 93.62 116 THR A C 1
ATOM 944 O O . THR A 1 116 ? -11.028 -3.370 -17.492 1.00 93.62 116 THR A O 1
ATOM 947 N N . GLU A 1 117 ? -10.969 -3.421 -19.726 1.00 90.56 117 GLU A N 1
ATOM 948 C CA . GLU A 1 117 ? -10.309 -2.114 -19.842 1.00 90.56 117 GLU A CA 1
ATOM 949 C C . GLU A 1 117 ? -11.136 -0.974 -19.230 1.00 90.56 117 GLU A C 1
ATOM 951 O O . GLU A 1 117 ? -10.575 -0.036 -18.667 1.00 90.56 117 GLU A O 1
ATOM 956 N N . TYR A 1 118 ? -12.468 -1.060 -19.296 1.00 94.25 118 TYR A N 1
ATOM 957 C CA . TYR A 1 118 ? -13.367 -0.077 -18.688 1.00 94.25 118 TYR A CA 1
ATOM 958 C C . TYR A 1 118 ? -13.259 -0.077 -17.160 1.00 94.25 118 TYR A C 1
ATOM 960 O O . TYR A 1 118 ? -13.124 0.985 -16.550 1.00 94.25 118 TYR A O 1
ATOM 968 N N . GLU A 1 119 ? -13.257 -1.258 -16.540 1.00 93.69 119 GLU A N 1
ATOM 969 C CA . GLU A 1 119 ? -13.045 -1.403 -15.096 1.00 93.69 119 GLU A CA 1
ATOM 970 C C . GLU A 1 119 ? -11.632 -0.976 -14.699 1.00 93.69 119 GLU A C 1
ATOM 972 O O . GLU A 1 119 ? -11.448 -0.272 -13.708 1.00 93.69 119 GLU A O 1
ATOM 977 N N . CYS A 1 120 ? -10.630 -1.349 -15.500 1.00 93.62 120 CYS A N 1
ATOM 978 C CA . CYS A 1 120 ? -9.252 -0.938 -15.278 1.00 93.62 120 CYS A CA 1
ATOM 979 C C . CYS A 1 120 ? -9.129 0.588 -15.289 1.00 93.62 120 CYS A C 1
ATOM 981 O O . CYS A 1 120 ? -8.593 1.158 -14.344 1.00 93.62 120 CYS A O 1
ATOM 983 N N . ARG A 1 121 ? -9.712 1.268 -16.283 1.00 92.94 121 ARG A N 1
ATOM 984 C CA . ARG A 1 121 ? -9.754 2.735 -16.347 1.00 92.94 121 ARG A CA 1
ATOM 985 C C . ARG A 1 121 ? -10.411 3.339 -15.105 1.00 92.94 121 ARG A C 1
ATOM 987 O O . ARG A 1 121 ? -9.884 4.302 -14.553 1.00 92.94 121 ARG A O 1
ATOM 994 N N . TYR A 1 122 ? -11.525 2.765 -14.650 1.00 96.19 122 TYR A N 1
ATOM 995 C CA . TYR A 1 122 ? -12.234 3.218 -13.452 1.00 96.19 122 TYR A CA 1
ATOM 996 C C . TYR A 1 122 ? -11.375 3.124 -12.180 1.00 96.19 122 TYR A C 1
ATOM 998 O O . TYR A 1 122 ? -11.341 4.068 -11.386 1.00 96.19 122 TYR A O 1
ATOM 1006 N N . TYR A 1 123 ? -10.654 2.018 -11.983 1.00 96.25 123 TYR A N 1
ATOM 1007 C CA . TYR A 1 123 ? -9.771 1.856 -10.826 1.00 96.25 123 TYR A CA 1
ATOM 1008 C C . TYR A 1 123 ? -8.493 2.688 -10.945 1.00 96.25 123 TYR A C 1
ATOM 1010 O O . TYR A 1 123 ? -8.119 3.366 -9.991 1.00 96.25 123 TYR A O 1
ATOM 1018 N N . MET A 1 124 ? -7.850 2.700 -12.115 1.00 95.50 124 MET A N 1
ATOM 1019 C CA . MET A 1 124 ? -6.610 3.447 -12.340 1.00 95.50 124 MET A CA 1
ATOM 1020 C C . MET A 1 124 ? -6.805 4.955 -12.201 1.00 95.50 124 MET A C 1
ATOM 1022 O O . MET A 1 124 ? -5.925 5.623 -11.666 1.00 95.50 124 MET A O 1
ATOM 1026 N N . TYR A 1 125 ? -7.964 5.488 -12.602 1.00 95.31 125 TYR A N 1
ATOM 1027 C CA . TYR A 1 125 ? -8.309 6.887 -12.347 1.00 95.31 125 TYR A CA 1
ATOM 1028 C C . TYR A 1 125 ? -8.281 7.202 -10.845 1.00 95.31 125 TYR A C 1
ATOM 1030 O O . TYR A 1 125 ? -7.630 8.146 -10.414 1.00 95.31 125 TYR A O 1
ATOM 1038 N N . GLN A 1 126 ? -8.922 6.367 -10.030 1.00 96.94 126 GLN A N 1
ATOM 1039 C CA . GLN A 1 126 ? -8.983 6.546 -8.578 1.00 96.94 126 GLN A CA 1
ATOM 1040 C C . GLN A 1 126 ? -7.626 6.372 -7.888 1.00 96.94 126 GLN A C 1
ATOM 1042 O O . GLN A 1 126 ? -7.288 7.148 -6.994 1.00 96.94 126 GLN A O 1
ATOM 1047 N N . ILE A 1 127 ? -6.838 5.382 -8.317 1.00 95.38 127 ILE A N 1
ATOM 1048 C CA . ILE A 1 127 ? -5.461 5.190 -7.842 1.00 95.38 127 ILE A CA 1
ATOM 1049 C C . ILE A 1 127 ? -4.634 6.436 -8.172 1.00 95.38 127 ILE A C 1
ATOM 1051 O O . ILE A 1 127 ? -3.984 6.987 -7.288 1.00 95.38 127 ILE A O 1
ATOM 1055 N N . GLY A 1 128 ? -4.724 6.934 -9.408 1.00 93.31 128 GLY A N 1
ATOM 1056 C CA . GLY A 1 128 ? -4.039 8.148 -9.848 1.00 93.31 128 GLY A CA 1
ATOM 1057 C C . GLY A 1 128 ? -4.404 9.376 -9.012 1.00 93.31 128 GLY A C 1
ATOM 1058 O O . GLY A 1 128 ? -3.512 10.110 -8.600 1.00 93.31 128 GLY A O 1
ATOM 1059 N N . GLN A 1 129 ? -5.686 9.560 -8.683 1.00 95.56 129 GLN A N 1
ATOM 1060 C CA . GLN A 1 129 ? -6.135 10.649 -7.807 1.00 95.56 129 GLN A CA 1
ATOM 1061 C C . GLN A 1 129 ? -5.545 10.535 -6.393 1.00 95.56 129 GLN A C 1
ATOM 1063 O O . GLN A 1 129 ? -5.101 11.531 -5.828 1.00 95.56 129 GLN A O 1
ATOM 1068 N N . GLY A 1 130 ? -5.500 9.325 -5.826 1.00 94.06 130 GLY A N 1
ATOM 1069 C CA . GLY A 1 130 ? -4.877 9.086 -4.523 1.00 94.06 130 GLY A CA 1
ATOM 1070 C C . GLY A 1 130 ? -3.369 9.352 -4.527 1.00 94.06 130 GLY A C 1
ATOM 1071 O O . GLY A 1 130 ? -2.874 10.041 -3.641 1.00 94.06 130 GLY A O 1
ATOM 1072 N N . VAL A 1 131 ? -2.651 8.867 -5.543 1.00 92.00 131 VAL A N 1
ATOM 1073 C CA . VAL A 1 131 ? -1.200 9.083 -5.686 1.00 92.00 131 VAL A CA 1
ATOM 1074 C C . VAL A 1 131 ? -0.876 10.556 -5.907 1.00 92.00 131 VAL A C 1
ATOM 1076 O O . VAL A 1 131 ? 0.000 11.088 -5.233 1.00 92.00 131 VAL A O 1
ATOM 1079 N N . LYS A 1 132 ? -1.635 11.247 -6.764 1.00 92.31 132 LYS A N 1
ATOM 1080 C CA . LYS A 1 132 ? -1.503 12.694 -6.961 1.00 92.31 132 LYS A CA 1
ATOM 1081 C C . LYS A 1 132 ? -1.630 13.448 -5.637 1.00 92.31 132 LYS A C 1
ATOM 1083 O O . LYS A 1 132 ? -0.772 14.265 -5.324 1.00 92.31 132 LYS A O 1
ATOM 1088 N N . TYR A 1 133 ? -2.647 13.126 -4.837 1.00 92.94 133 TYR A N 1
ATOM 1089 C CA . TYR A 1 133 ? -2.827 13.730 -3.517 1.00 92.94 133 TYR A CA 1
ATOM 1090 C C . TYR A 1 133 ? -1.631 13.479 -2.580 1.00 92.94 133 TYR A C 1
ATOM 1092 O O . TYR A 1 133 ? -1.234 14.378 -1.839 1.00 92.94 133 TYR A O 1
ATOM 1100 N N . LEU A 1 134 ? -1.031 12.283 -2.601 1.00 89.38 134 LEU A N 1
ATOM 1101 C CA . LEU A 1 134 ? 0.177 11.997 -1.816 1.00 89.38 134 LEU A CA 1
ATOM 1102 C C . LEU A 1 134 ? 1.370 12.839 -2.284 1.00 89.38 134 LEU A C 1
ATOM 1104 O O . LEU A 1 134 ? 2.067 13.423 -1.455 1.00 89.38 134 LEU A O 1
ATOM 1108 N N . HIS A 1 135 ? 1.570 12.950 -3.597 1.00 88.94 135 HIS A N 1
ATOM 1109 C CA . HIS A 1 135 ? 2.695 13.680 -4.186 1.00 88.94 135 HIS A CA 1
ATOM 1110 C C . HIS A 1 135 ? 2.586 15.193 -3.975 1.00 88.94 135 HIS A C 1
ATOM 1112 O O . HIS A 1 135 ? 3.585 15.828 -3.654 1.00 88.94 135 HIS A O 1
ATOM 1118 N N . GLU A 1 136 ? 1.373 15.753 -4.042 1.00 89.25 136 GLU A N 1
ATOM 1119 C CA . GLU A 1 136 ? 1.087 17.151 -3.676 1.00 89.25 136 GLU A CA 1
ATOM 1120 C C . GLU A 1 136 ? 1.357 17.443 -2.190 1.00 89.25 136 GLU A C 1
ATOM 1122 O O . GLU A 1 136 ? 1.546 18.595 -1.805 1.00 89.25 136 GLU A O 1
ATOM 1127 N N . ASN A 1 137 ? 1.393 16.407 -1.345 1.00 85.56 137 ASN A N 1
ATOM 1128 C CA . ASN A 1 137 ? 1.694 16.518 0.076 1.00 85.56 137 ASN A CA 1
ATOM 1129 C C . ASN A 1 137 ? 2.987 15.756 0.430 1.00 85.56 137 ASN A C 1
ATOM 1131 O O . ASN A 1 137 ? 2.906 14.769 1.167 1.00 85.56 137 ASN A O 1
ATOM 1135 N N . PRO A 1 138 ? 4.148 16.249 -0.040 1.00 84.44 138 PRO A N 1
ATOM 1136 C CA . PRO A 1 138 ? 5.428 15.568 -0.319 1.00 84.44 138 PRO A CA 1
ATOM 1137 C C . PRO A 1 138 ? 5.634 14.187 0.328 1.00 84.44 138 PRO A C 1
ATOM 1139 O O . PRO A 1 138 ? 6.499 13.989 1.183 1.00 84.44 138 PRO A O 1
ATOM 1142 N N . ILE A 1 139 ? 4.833 13.211 -0.099 1.00 82.94 139 ILE A N 1
ATOM 1143 C CA . ILE A 1 139 ? 4.858 11.834 0.385 1.00 82.94 139 ILE A CA 1
ATOM 1144 C C . ILE A 1 139 ? 4.977 10.897 -0.805 1.00 82.94 139 ILE A C 1
ATOM 1146 O O . ILE A 1 139 ? 4.240 11.019 -1.779 1.00 82.94 139 ILE A O 1
ATOM 1150 N N . ILE A 1 140 ? 5.858 9.910 -0.668 1.00 82.94 140 ILE A N 1
ATOM 1151 C CA . ILE A 1 140 ? 5.978 8.788 -1.597 1.00 82.94 140 ILE A CA 1
ATOM 1152 C C . ILE A 1 140 ? 5.493 7.534 -0.878 1.00 82.94 140 ILE A C 1
ATOM 1154 O O . ILE A 1 140 ? 5.908 7.277 0.257 1.00 82.94 140 ILE A O 1
ATOM 1158 N N . HIS A 1 141 ? 4.642 6.744 -1.530 1.00 85.00 141 HIS A N 1
ATOM 1159 C CA . HIS A 1 141 ? 4.105 5.523 -0.936 1.00 85.00 141 HIS A CA 1
ATOM 1160 C C . HIS A 1 141 ? 5.094 4.359 -0.977 1.00 85.00 141 HIS A C 1
ATOM 1162 O O . HIS A 1 141 ? 5.220 3.627 0.004 1.00 85.00 141 HIS A O 1
ATOM 1168 N N . ARG A 1 142 ? 5.784 4.169 -2.109 1.00 77.81 142 ARG A N 1
ATOM 1169 C CA . ARG A 1 142 ? 6.845 3.171 -2.346 1.00 77.81 142 ARG A CA 1
ATOM 1170 C C . ARG A 1 142 ? 6.471 1.684 -2.301 1.00 77.81 142 ARG A C 1
ATOM 1172 O O . ARG A 1 142 ? 7.317 0.845 -2.606 1.00 77.81 142 ARG A O 1
ATOM 1179 N N . ASP A 1 143 ? 5.247 1.342 -1.927 1.00 81.31 143 ASP A N 1
ATOM 1180 C CA . ASP A 1 143 ? 4.757 -0.044 -1.890 1.00 81.31 143 ASP A CA 1
ATOM 1181 C C . ASP A 1 143 ? 3.318 -0.131 -2.399 1.00 81.31 143 ASP A C 1
ATOM 1183 O O . ASP A 1 143 ? 2.461 -0.822 -1.850 1.00 81.31 143 ASP A O 1
ATOM 1187 N N . LEU A 1 144 ? 3.040 0.611 -3.471 1.00 88.12 144 LEU A N 1
ATOM 1188 C CA . LEU A 1 144 ? 1.783 0.480 -4.189 1.00 88.12 144 LEU A CA 1
ATOM 1189 C C . LEU A 1 144 ? 1.756 -0.877 -4.892 1.00 88.12 144 LEU A C 1
ATOM 1191 O O . LEU A 1 144 ? 2.528 -1.157 -5.807 1.00 88.12 144 LEU A O 1
ATOM 1195 N N . ASN A 1 145 ? 0.839 -1.727 -4.455 1.00 89.06 145 ASN A N 1
ATOM 1196 C CA . ASN A 1 145 ? 0.604 -3.046 -5.015 1.00 89.06 145 ASN A CA 1
ATOM 1197 C C . ASN A 1 145 ? -0.874 -3.424 -4.816 1.00 89.06 145 ASN A C 1
ATOM 1199 O O . ASN A 1 145 ? -1.633 -2.713 -4.157 1.00 89.06 145 ASN A O 1
ATOM 1203 N N . LEU A 1 146 ? -1.302 -4.549 -5.387 1.00 91.31 146 LEU A N 1
ATOM 1204 C CA . LEU A 1 146 ? -2.700 -4.982 -5.305 1.00 91.31 146 LEU A CA 1
ATOM 1205 C C . LEU A 1 146 ? -3.167 -5.340 -3.880 1.00 91.31 146 LEU A C 1
ATOM 1207 O O . LEU A 1 146 ? -4.369 -5.263 -3.626 1.00 91.31 146 LEU A O 1
ATOM 1211 N N . ASP A 1 147 ? -2.266 -5.728 -2.972 1.00 89.31 147 ASP A N 1
ATOM 1212 C CA . ASP A 1 147 ? -2.591 -6.067 -1.578 1.00 89.31 147 ASP A CA 1
ATOM 1213 C C . ASP A 1 147 ? -2.881 -4.808 -0.735 1.00 89.31 147 ASP A C 1
ATOM 1215 O O . ASP A 1 147 ? -3.711 -4.846 0.174 1.00 89.31 147 ASP A O 1
ATOM 1219 N N . ASN A 1 148 ? -2.267 -3.675 -1.092 1.00 90.94 148 ASN A N 1
ATOM 1220 C CA . ASN A 1 148 ? -2.395 -2.390 -0.393 1.00 90.94 148 ASN A CA 1
ATOM 1221 C C . ASN A 1 148 ? -3.517 -1.488 -0.948 1.00 90.94 148 ASN A C 1
ATOM 1223 O O . ASN A 1 148 ? -3.815 -0.423 -0.400 1.00 90.94 148 ASN A O 1
ATOM 1227 N N . LEU A 1 149 ? -4.190 -1.917 -2.019 1.00 94.50 149 LEU A N 1
ATOM 1228 C CA . LEU A 1 149 ? -5.338 -1.226 -2.607 1.00 94.50 149 LEU A CA 1
ATOM 1229 C C . LEU A 1 149 ? -6.636 -1.908 -2.191 1.00 94.50 149 LEU A C 1
ATOM 1231 O O . LEU A 1 149 ? -6.938 -3.002 -2.652 1.00 94.50 149 LEU A O 1
ATOM 1235 N N . PHE A 1 150 ? -7.437 -1.253 -1.356 1.00 94.75 150 PHE A N 1
ATOM 1236 C CA . PHE A 1 150 ? -8.698 -1.797 -0.855 1.00 94.75 150 PHE A CA 1
ATOM 1237 C C . PHE A 1 150 ? -9.915 -1.233 -1.578 1.00 94.75 150 PHE A C 1
ATOM 1239 O O . PHE A 1 150 ? -9.868 -0.148 -2.151 1.00 94.75 150 PHE A O 1
ATOM 1246 N N . LEU A 1 151 ? -11.020 -1.977 -1.537 1.00 95.19 151 LEU A N 1
ATOM 1247 C CA . LEU A 1 151 ? -12.291 -1.596 -2.140 1.00 95.19 151 LEU A CA 1
ATOM 1248 C C . LEU A 1 151 ? -13.365 -1.415 -1.063 1.00 95.19 151 LEU A C 1
ATOM 1250 O O . LEU A 1 151 ? -13.641 -2.321 -0.270 1.00 95.19 151 LEU A O 1
ATOM 1254 N N . ASN A 1 152 ? -14.004 -0.246 -1.045 1.00 93.31 152 ASN A N 1
ATOM 1255 C CA . ASN A 1 152 ? -15.159 -0.015 -0.176 1.00 93.31 152 ASN A CA 1
ATOM 1256 C C . ASN A 1 152 ? -16.444 -0.661 -0.740 1.00 93.31 152 ASN A C 1
ATOM 1258 O O . ASN A 1 152 ? -16.437 -1.297 -1.797 1.00 93.31 152 ASN A O 1
ATOM 1262 N N . ASP A 1 153 ? -17.568 -0.489 -0.039 1.00 92.31 153 ASP A N 1
ATOM 1263 C CA . ASP A 1 153 ? -18.864 -1.068 -0.432 1.00 92.31 153 ASP A CA 1
ATOM 1264 C C . ASP A 1 153 ? -19.370 -0.567 -1.802 1.00 92.31 153 ASP A C 1
ATOM 1266 O O . ASP A 1 153 ? -20.110 -1.285 -2.474 1.00 92.31 153 ASP A O 1
ATOM 1270 N N . MET A 1 154 ? -18.906 0.605 -2.256 1.00 93.81 154 MET A N 1
ATOM 1271 C CA . MET A 1 154 ? -19.205 1.201 -3.566 1.00 93.81 154 MET A CA 1
ATOM 1272 C C . MET A 1 154 ? -18.145 0.884 -4.636 1.00 93.81 154 MET A C 1
ATOM 1274 O O . MET A 1 154 ? -18.146 1.506 -5.694 1.00 93.81 154 MET A O 1
ATOM 1278 N N . LEU A 1 155 ? -17.235 -0.065 -4.373 1.00 94.00 155 LEU A N 1
ATOM 1279 C CA . LEU A 1 155 ? -16.114 -0.430 -5.252 1.00 94.00 155 LEU A CA 1
ATOM 1280 C C . LEU A 1 155 ? -15.143 0.724 -5.542 1.00 94.00 155 LEU A C 1
ATOM 1282 O O . LEU A 1 155 ? -14.437 0.705 -6.548 1.00 94.00 155 LEU A O 1
ATOM 1286 N N . GLN A 1 156 ? -15.066 1.712 -4.655 1.00 95.88 156 GLN A N 1
ATOM 1287 C CA . GLN A 1 156 ? -14.079 2.779 -4.762 1.00 95.88 156 GLN A CA 1
ATOM 1288 C C . GLN A 1 156 ? -12.748 2.348 -4.151 1.00 95.88 156 GLN A C 1
ATOM 1290 O O . GLN A 1 156 ? -12.723 1.684 -3.109 1.00 95.88 156 GLN A O 1
ATOM 1295 N N . VAL A 1 157 ? -11.650 2.760 -4.787 1.00 96.69 157 VAL A N 1
ATOM 1296 C CA . VAL A 1 157 ? -10.288 2.403 -4.365 1.00 96.69 157 VAL A CA 1
ATOM 1297 C C . VAL A 1 157 ? -9.859 3.222 -3.157 1.00 96.69 157 VAL A C 1
ATOM 1299 O O . VAL A 1 157 ? -10.082 4.433 -3.109 1.00 96.69 157 VAL A O 1
ATOM 1302 N N . LYS A 1 158 ? -9.204 2.549 -2.211 1.00 95.56 158 LYS A N 1
ATOM 1303 C CA . LYS A 1 158 ? -8.662 3.085 -0.964 1.00 95.56 158 LYS A CA 1
ATOM 1304 C C . LYS A 1 158 ? -7.221 2.611 -0.793 1.00 95.56 158 LYS A C 1
ATOM 1306 O O . LYS A 1 158 ? -6.986 1.446 -0.469 1.00 95.56 158 LYS A O 1
ATOM 1311 N N . ILE A 1 159 ? -6.269 3.511 -1.017 1.00 93.69 159 ILE A N 1
ATOM 1312 C CA . ILE A 1 159 ? -4.839 3.257 -0.805 1.00 93.69 159 ILE A CA 1
ATOM 1313 C C . ILE A 1 159 ? -4.572 3.171 0.705 1.00 93.69 159 ILE A C 1
ATOM 1315 O O . ILE A 1 159 ? -4.936 4.086 1.446 1.00 93.69 159 ILE A O 1
ATOM 1319 N N . ASN A 1 160 ? -3.982 2.067 1.158 1.00 86.94 160 ASN A N 1
ATOM 1320 C CA . ASN A 1 160 ? -3.625 1.801 2.554 1.00 86.94 160 ASN A CA 1
ATOM 1321 C C . ASN A 1 160 ? -2.168 1.321 2.664 1.00 86.94 160 ASN A C 1
ATOM 1323 O O . ASN A 1 160 ? -1.506 1.131 1.657 1.00 86.94 160 ASN A O 1
ATOM 1327 N N . ASP A 1 161 ? -1.735 1.063 3.901 1.00 74.75 161 ASP A N 1
ATOM 1328 C CA . ASP A 1 161 ? -0.397 0.588 4.280 1.00 74.75 161 ASP A CA 1
ATOM 1329 C C . ASP A 1 161 ? 0.713 1.622 4.040 1.00 74.75 161 ASP A C 1
ATOM 1331 O O . ASP A 1 161 ? 1.454 1.606 3.060 1.00 74.75 161 ASP A O 1
ATOM 1335 N N . PHE A 1 162 ? 0.822 2.544 4.998 1.00 67.25 162 PHE A N 1
ATOM 1336 C CA . PHE A 1 162 ? 1.820 3.608 4.998 1.00 67.25 162 PHE A CA 1
ATOM 1337 C C . PHE A 1 162 ? 3.148 3.144 5.633 1.00 67.25 162 PHE A C 1
ATOM 1339 O O . PHE A 1 162 ? 4.033 3.967 5.862 1.00 67.25 162 PHE A O 1
ATOM 1346 N N . GLY A 1 163 ? 3.335 1.842 5.891 1.00 59.19 163 GLY A N 1
ATOM 1347 C CA . GLY A 1 163 ? 4.495 1.303 6.612 1.00 59.19 163 GLY A CA 1
ATOM 1348 C C . GLY A 1 163 ? 5.850 1.505 5.924 1.00 59.19 163 GLY A C 1
ATOM 1349 O O . GLY A 1 163 ? 6.895 1.338 6.553 1.00 59.19 163 GLY A O 1
ATOM 1350 N N . LEU A 1 164 ? 5.853 1.884 4.642 1.00 56.66 164 LEU A N 1
ATOM 1351 C CA . LEU A 1 164 ? 7.051 2.221 3.859 1.00 56.66 164 LEU A CA 1
ATOM 1352 C C . LEU A 1 164 ? 7.047 3.659 3.322 1.00 56.66 164 LEU A C 1
ATOM 1354 O O . LEU A 1 164 ? 7.905 4.019 2.509 1.00 56.66 164 LEU A O 1
ATOM 1358 N N . VAL A 1 165 ? 6.109 4.483 3.788 1.00 63.72 165 VAL A N 1
ATOM 1359 C CA . VAL A 1 165 ? 5.993 5.879 3.379 1.00 63.72 165 VAL A CA 1
ATOM 1360 C C . VAL A 1 165 ? 7.138 6.697 3.950 1.00 63.72 165 VAL A C 1
ATOM 1362 O O . VAL A 1 165 ? 7.505 6.565 5.117 1.00 63.72 165 VAL A O 1
ATOM 1365 N N . ILE A 1 166 ? 7.687 7.581 3.120 1.00 63.25 166 ILE A N 1
ATOM 1366 C CA . ILE A 1 166 ? 8.743 8.501 3.533 1.00 63.25 166 ILE A CA 1
ATOM 1367 C C . ILE A 1 166 ? 8.372 9.920 3.083 1.00 63.25 166 ILE A C 1
ATOM 1369 O O . ILE A 1 166 ? 8.027 10.101 1.910 1.00 63.25 166 ILE A O 1
ATOM 1373 N N . PRO A 1 167 ? 8.438 10.921 3.981 1.00 66.62 167 PRO A N 1
ATOM 1374 C CA . PRO A 1 167 ? 8.301 12.315 3.591 1.00 66.62 167 PRO A CA 1
ATOM 1375 C C . PRO A 1 167 ? 9.545 12.777 2.825 1.00 66.62 167 PRO A C 1
ATOM 1377 O O . PRO A 1 167 ? 10.671 12.376 3.137 1.00 66.62 167 PRO A O 1
ATOM 1380 N N . ILE A 1 168 ? 9.335 13.642 1.839 1.00 67.31 168 ILE A N 1
ATOM 1381 C CA . ILE A 1 168 ? 10.415 14.380 1.188 1.00 67.31 168 ILE A CA 1
ATOM 1382 C C . ILE A 1 168 ? 10.651 15.663 1.984 1.00 67.31 168 ILE A C 1
ATOM 1384 O O . ILE A 1 168 ? 9.756 16.496 2.107 1.00 67.31 168 ILE A O 1
ATOM 1388 N N . GLU A 1 169 ? 11.846 15.803 2.551 1.00 73.12 169 GLU A N 1
ATOM 1389 C CA . GLU A 1 169 ? 12.224 16.939 3.398 1.00 73.12 169 GLU A CA 1
ATOM 1390 C C . GLU A 1 169 ? 12.646 18.157 2.567 1.00 73.12 169 GLU A C 1
ATOM 1392 O O . GLU A 1 169 ? 12.448 19.295 2.992 1.00 73.12 169 GLU A O 1
ATOM 1397 N N . TYR A 1 170 ? 13.204 17.930 1.375 1.00 69.62 170 TYR A N 1
ATOM 1398 C CA . TYR A 1 170 ? 13.597 18.977 0.433 1.00 69.62 170 TYR A CA 1
ATOM 1399 C C . TYR A 1 170 ? 13.492 18.502 -1.020 1.00 69.62 170 TYR A C 1
ATOM 1401 O O . TYR A 1 170 ? 13.609 17.315 -1.326 1.00 69.62 170 TYR A O 1
ATOM 1409 N N . GLU A 1 171 ? 13.281 19.443 -1.936 1.00 60.81 171 GLU A N 1
ATOM 1410 C CA . GLU A 1 171 ? 13.147 19.160 -3.364 1.00 60.81 171 GLU A CA 1
ATOM 1411 C C . GLU A 1 171 ? 14.416 18.484 -3.918 1.00 60.81 171 GLU A C 1
ATOM 1413 O O . GLU A 1 171 ? 15.539 18.946 -3.705 1.00 60.81 171 GLU A O 1
ATOM 1418 N N . GLY A 1 172 ? 14.247 17.347 -4.598 1.00 58.31 172 GLY A N 1
ATOM 1419 C CA . GLY A 1 172 ? 15.357 16.541 -5.114 1.00 58.31 172 GLY A CA 1
ATOM 1420 C C . GLY A 1 172 ? 16.028 15.608 -4.096 1.00 58.31 172 GLY A C 1
ATOM 1421 O O . GLY A 1 172 ? 17.009 14.945 -4.450 1.00 58.31 172 GLY A O 1
ATOM 1422 N N . GLU A 1 173 ? 15.519 15.514 -2.861 1.00 57.44 173 GLU A N 1
ATOM 1423 C CA . GLU A 1 173 ? 15.998 14.545 -1.873 1.00 57.44 173 GLU A C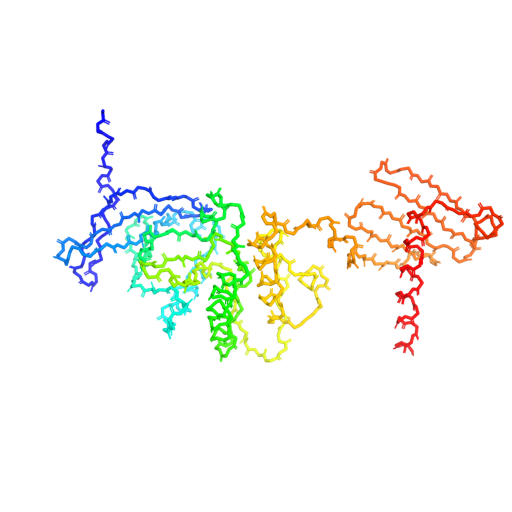A 1
ATOM 1424 C C . GLU A 1 173 ? 15.882 13.105 -2.390 1.00 57.44 173 GLU A C 1
ATOM 1426 O O . GLU A 1 173 ? 14.848 12.687 -2.903 1.00 57.44 173 GLU A O 1
ATOM 1431 N N . ARG A 1 174 ? 16.934 12.299 -2.197 1.00 58.72 174 ARG A N 1
ATOM 1432 C CA . ARG A 1 174 ? 16.948 10.882 -2.589 1.00 58.72 174 ARG A CA 1
ATOM 1433 C C . ARG A 1 174 ? 17.114 9.984 -1.378 1.00 58.72 174 ARG A C 1
ATOM 1435 O O . ARG A 1 174 ? 18.091 10.094 -0.638 1.00 58.72 174 ARG A O 1
ATOM 1442 N N . LYS A 1 175 ? 16.196 9.033 -1.211 1.00 60.12 175 LYS A N 1
ATOM 1443 C CA . LYS A 1 175 ? 16.252 8.043 -0.130 1.00 60.12 175 LYS A CA 1
ATOM 1444 C C . LYS A 1 175 ? 16.933 6.766 -0.643 1.00 60.12 175 LYS A C 1
ATOM 1446 O O . LYS A 1 175 ? 16.516 6.198 -1.645 1.00 60.12 175 LYS A O 1
ATOM 1451 N N . LYS A 1 176 ? 17.990 6.316 0.047 1.00 51.16 176 LYS A N 1
ATOM 1452 C CA . LYS A 1 176 ? 18.868 5.196 -0.372 1.00 51.16 176 LYS A CA 1
ATOM 1453 C C . LYS A 1 176 ? 18.349 3.798 -0.013 1.00 51.16 176 LYS A C 1
ATOM 1455 O O . LYS A 1 176 ? 18.984 2.798 -0.324 1.00 51.16 176 LYS A O 1
ATOM 1460 N N . THR A 1 177 ? 17.240 3.700 0.712 1.00 55.00 177 THR A N 1
ATOM 1461 C CA . THR A 1 177 ? 16.850 2.433 1.339 1.00 55.00 177 THR A CA 1
ATOM 1462 C C . THR A 1 177 ? 16.030 1.566 0.392 1.00 55.00 177 THR A C 1
ATOM 1464 O O . THR A 1 177 ? 14.983 2.005 -0.077 1.00 55.00 177 THR A O 1
ATOM 1467 N N . LEU A 1 178 ? 16.470 0.330 0.145 1.00 51.09 178 LEU A N 1
ATOM 1468 C CA . LEU A 1 178 ? 15.780 -0.646 -0.701 1.00 51.09 178 LEU A CA 1
ATOM 1469 C C . LEU A 1 178 ? 14.576 -1.256 0.045 1.00 51.09 178 LEU A C 1
ATOM 1471 O O . LEU A 1 178 ? 14.750 -2.124 0.896 1.00 51.09 178 LEU A O 1
ATOM 1475 N N . TYR A 1 179 ? 13.360 -0.811 -0.275 1.00 55.47 179 TYR A N 1
ATOM 1476 C CA . TYR A 1 179 ? 12.102 -1.371 0.241 1.00 55.47 179 TYR A CA 1
ATOM 1477 C C . TYR A 1 179 ? 11.044 -1.398 -0.865 1.00 55.47 179 TYR A C 1
ATOM 1479 O O . TYR A 1 179 ? 11.059 -0.508 -1.719 1.00 55.47 179 TYR A O 1
ATOM 1487 N N . GLY A 1 180 ? 10.149 -2.388 -0.810 1.00 54.03 180 GLY A N 1
ATOM 1488 C CA . GLY A 1 180 ? 9.010 -2.577 -1.714 1.00 54.03 180 GLY A CA 1
ATOM 1489 C C . GLY A 1 180 ? 8.784 -4.052 -2.065 1.00 54.03 180 GLY A C 1
ATOM 1490 O O . GLY A 1 180 ? 9.642 -4.908 -1.823 1.00 54.03 180 GLY A O 1
ATOM 1491 N N . THR A 1 181 ? 7.631 -4.363 -2.651 1.00 58.50 181 THR A N 1
ATOM 1492 C CA . THR A 1 181 ? 7.334 -5.705 -3.171 1.00 58.50 181 THR A CA 1
ATOM 1493 C C . THR A 1 181 ? 8.058 -5.940 -4.512 1.00 58.50 181 THR A C 1
ATOM 1495 O O . THR A 1 181 ? 7.806 -5.180 -5.445 1.00 58.50 181 THR A O 1
ATOM 1498 N N . PRO A 1 182 ? 8.903 -6.985 -4.684 1.00 54.25 182 PRO A N 1
ATOM 1499 C CA . PRO A 1 182 ? 9.858 -7.108 -5.802 1.00 54.25 182 PRO A CA 1
ATOM 1500 C C . PRO A 1 182 ? 9.314 -6.888 -7.222 1.00 54.25 182 PRO A C 1
ATOM 1502 O O . PRO A 1 182 ? 10.022 -6.345 -8.064 1.00 54.25 182 PRO A O 1
ATOM 1505 N N . ASN A 1 183 ? 8.062 -7.270 -7.489 1.00 55.03 183 ASN A N 1
ATOM 1506 C CA . ASN A 1 183 ? 7.438 -7.116 -8.810 1.00 55.03 183 ASN A CA 1
ATOM 1507 C C . ASN A 1 183 ? 6.988 -5.677 -9.125 1.00 55.03 183 ASN A C 1
ATOM 1509 O O . ASN A 1 183 ? 6.676 -5.384 -10.274 1.00 55.03 183 ASN A O 1
ATOM 1513 N N . TYR A 1 184 ? 6.939 -4.795 -8.126 1.00 57.44 184 TYR A N 1
ATOM 1514 C CA . TYR A 1 184 ? 6.452 -3.416 -8.238 1.00 57.44 184 TYR A CA 1
ATOM 1515 C C . TYR A 1 184 ? 7.567 -2.382 -8.023 1.00 57.44 184 TYR A C 1
ATOM 1517 O O . TYR A 1 184 ? 7.328 -1.187 -8.147 1.00 57.44 184 TYR A O 1
ATOM 1525 N N . ILE A 1 185 ? 8.797 -2.820 -7.727 1.00 60.25 185 ILE A N 1
ATOM 1526 C CA . ILE A 1 185 ? 9.932 -1.920 -7.496 1.00 60.25 185 ILE A CA 1
ATOM 1527 C C . ILE A 1 185 ? 10.380 -1.303 -8.821 1.00 60.25 185 ILE A C 1
ATOM 1529 O O . ILE A 1 185 ? 10.719 -2.008 -9.774 1.00 60.25 185 ILE A O 1
ATOM 1533 N N . ALA A 1 186 ? 10.433 0.024 -8.845 1.00 56.81 186 ALA A N 1
ATOM 1534 C CA . ALA A 1 186 ? 10.913 0.776 -9.988 1.00 56.81 186 ALA A CA 1
ATOM 1535 C C . ALA A 1 186 ? 12.435 0.614 -10.185 1.00 56.81 186 ALA A C 1
ATOM 1537 O O . ALA A 1 186 ? 13.187 0.542 -9.205 1.00 56.81 186 ALA A O 1
ATOM 1538 N N . PRO A 1 187 ? 12.931 0.553 -11.434 1.00 60.09 187 PRO A N 1
ATOM 1539 C CA . PRO A 1 187 ? 14.343 0.303 -11.713 1.00 60.09 187 PRO A CA 1
ATOM 1540 C C . PRO A 1 187 ? 15.275 1.373 -11.124 1.00 60.09 187 PRO A C 1
ATOM 1542 O O . PRO A 1 187 ? 16.399 1.043 -10.755 1.00 60.09 187 PRO A O 1
ATOM 1545 N N . GLU A 1 188 ? 14.824 2.622 -10.994 1.00 62.19 188 GLU A N 1
ATOM 1546 C CA . GLU A 1 188 ? 15.531 3.756 -10.383 1.00 62.19 188 GLU A CA 1
ATOM 1547 C C . GLU A 1 188 ? 15.901 3.538 -8.913 1.00 62.19 188 GLU A C 1
ATOM 1549 O O . GLU A 1 188 ? 16.986 3.958 -8.504 1.00 62.19 188 GLU A O 1
ATOM 1554 N N . ILE A 1 189 ? 15.063 2.828 -8.144 1.00 57.00 189 ILE A N 1
ATOM 1555 C CA . ILE A 1 189 ? 15.367 2.435 -6.758 1.00 57.00 189 ILE A CA 1
ATOM 1556 C C . ILE A 1 189 ? 16.597 1.528 -6.732 1.00 57.00 189 ILE A C 1
ATOM 1558 O O . ILE A 1 189 ? 17.414 1.605 -5.820 1.00 57.00 189 ILE A O 1
ATOM 1562 N N . LEU A 1 190 ? 16.744 0.679 -7.750 1.00 54.81 190 LEU A N 1
ATOM 1563 C CA . LEU A 1 190 ? 17.814 -0.309 -7.843 1.00 54.81 190 LEU A CA 1
ATOM 1564 C C . LEU A 1 190 ? 19.129 0.296 -8.370 1.00 54.81 190 LEU A C 1
ATOM 1566 O O . LEU A 1 190 ? 20.194 -0.262 -8.119 1.00 54.81 190 LEU A O 1
ATOM 1570 N N . ILE A 1 191 ? 19.071 1.427 -9.085 1.00 56.34 191 ILE A N 1
ATOM 1571 C CA . ILE A 1 191 ? 20.248 2.157 -9.603 1.00 56.34 191 ILE A CA 1
ATOM 1572 C C . ILE A 1 191 ? 20.553 3.457 -8.840 1.00 56.34 191 ILE A C 1
ATOM 1574 O O . ILE A 1 191 ? 21.433 4.210 -9.266 1.00 56.34 191 ILE A O 1
ATOM 1578 N N . GLU A 1 192 ? 19.813 3.739 -7.761 1.00 56.06 192 GLU A N 1
ATOM 1579 C CA . GLU A 1 192 ? 19.891 4.963 -6.945 1.00 56.06 192 GLU A CA 1
ATOM 1580 C C . GLU A 1 192 ? 19.846 6.267 -7.778 1.00 56.06 192 GLU A C 1
ATOM 1582 O O . GLU A 1 192 ? 20.473 7.284 -7.457 1.00 56.06 192 GLU A O 1
ATOM 1587 N N . LYS A 1 193 ? 19.114 6.240 -8.900 1.00 54.69 193 LYS A N 1
ATOM 1588 C CA . LYS A 1 193 ? 19.013 7.340 -9.870 1.00 54.69 193 LYS A CA 1
ATOM 1589 C C . LYS A 1 193 ? 17.605 7.434 -10.437 1.00 54.69 193 LYS A C 1
ATOM 1591 O O . LYS A 1 193 ? 17.233 6.584 -11.236 1.00 54.69 193 LYS A O 1
ATOM 1596 N N . GLY A 1 194 ? 16.906 8.515 -10.118 1.00 59.75 194 GLY A N 1
ATOM 1597 C CA . GLY A 1 194 ? 15.579 8.846 -10.639 1.00 59.75 194 GLY A CA 1
ATOM 1598 C C . GLY A 1 194 ? 14.923 9.895 -9.756 1.00 59.75 194 GLY A C 1
ATOM 1599 O O . GLY A 1 194 ? 15.481 10.244 -8.706 1.00 59.75 194 GLY A O 1
ATOM 1600 N N . ASP A 1 195 ? 13.783 10.410 -10.197 1.00 66.38 195 ASP A N 1
ATOM 1601 C CA . ASP A 1 195 ? 12.937 11.221 -9.334 1.00 66.38 195 ASP A CA 1
ATOM 1602 C C . ASP A 1 195 ? 12.243 10.291 -8.313 1.00 66.38 195 ASP A C 1
ATOM 1604 O O . ASP A 1 195 ? 11.702 9.251 -8.699 1.00 66.38 195 ASP A O 1
ATOM 1608 N N . PRO A 1 196 ? 12.272 10.602 -7.005 1.00 68.56 196 PRO A N 1
ATOM 1609 C CA . PRO A 1 196 ? 11.629 9.776 -5.987 1.00 68.56 196 PRO A CA 1
ATOM 1610 C C . PRO A 1 196 ? 10.137 9.500 -6.240 1.00 68.56 196 PRO A C 1
ATOM 1612 O O . PRO A 1 196 ? 9.643 8.441 -5.851 1.00 68.56 196 PRO A O 1
ATOM 1615 N N . TYR A 1 197 ? 9.424 10.422 -6.892 1.00 78.94 197 TYR A N 1
ATOM 1616 C CA . TYR A 1 197 ? 7.996 10.295 -7.181 1.00 78.94 197 TYR A CA 1
ATOM 1617 C C . TYR A 1 197 ? 7.700 9.324 -8.338 1.00 78.94 197 TYR A C 1
ATOM 1619 O O . TYR A 1 197 ? 6.624 8.719 -8.373 1.00 78.94 197 TYR A O 1
ATOM 1627 N N . GLU A 1 198 ? 8.652 9.108 -9.258 1.00 80.31 198 GLU A N 1
ATOM 1628 C CA . GLU A 1 198 ? 8.499 8.192 -10.407 1.00 80.31 198 GLU A CA 1
ATOM 1629 C C . GLU A 1 198 ? 8.276 6.734 -9.971 1.00 80.31 198 GLU A C 1
ATOM 1631 O O . GLU A 1 198 ? 7.603 5.967 -10.664 1.00 80.31 198 GLU A O 1
ATOM 1636 N N . VAL A 1 199 ? 8.718 6.386 -8.760 1.00 79.50 199 VAL A N 1
ATOM 1637 C CA . VAL A 1 199 ? 8.536 5.065 -8.148 1.00 79.50 199 VAL A CA 1
ATOM 1638 C C . VAL A 1 199 ? 7.065 4.655 -8.060 1.00 79.50 199 VAL A C 1
ATOM 1640 O O . VAL A 1 199 ? 6.695 3.521 -8.387 1.00 79.50 199 VAL A O 1
ATOM 1643 N N . ASP A 1 200 ? 6.206 5.567 -7.605 1.00 82.69 200 ASP A N 1
ATOM 1644 C CA . ASP A 1 200 ? 4.777 5.287 -7.455 1.00 82.69 200 ASP A CA 1
ATOM 1645 C C . ASP A 1 200 ? 4.093 5.223 -8.831 1.00 82.69 200 ASP A C 1
ATOM 1647 O O . ASP A 1 200 ? 3.170 4.434 -9.040 1.00 82.69 200 ASP A O 1
ATOM 1651 N N . VAL A 1 201 ? 4.592 5.991 -9.808 1.00 85.00 201 VAL A N 1
ATOM 1652 C CA . VAL A 1 201 ? 4.117 5.954 -11.201 1.00 85.00 201 VAL A CA 1
ATOM 1653 C C . VAL A 1 201 ? 4.436 4.603 -11.844 1.00 85.00 201 VAL A C 1
ATOM 1655 O O . VAL A 1 201 ? 3.575 4.000 -12.490 1.00 85.00 201 VAL A O 1
ATOM 1658 N N . TRP A 1 202 ? 5.642 4.079 -11.620 1.00 83.62 202 TRP A N 1
ATOM 1659 C CA . TRP A 1 202 ? 6.023 2.735 -12.050 1.00 83.62 202 TRP A CA 1
ATOM 1660 C C . TRP A 1 202 ? 5.130 1.657 -11.426 1.00 83.62 202 TRP A C 1
ATOM 1662 O O . TRP A 1 202 ? 4.630 0.760 -12.117 1.00 83.62 202 TRP A O 1
ATOM 1672 N N . SER A 1 203 ? 4.898 1.760 -10.117 1.00 85.69 203 SER A N 1
ATOM 1673 C CA . SER A 1 203 ? 4.040 0.833 -9.379 1.00 85.69 203 SER A CA 1
ATOM 1674 C C . SER A 1 203 ? 2.612 0.830 -9.939 1.00 85.69 203 SER A C 1
ATOM 1676 O O . SER A 1 203 ? 2.043 -0.236 -10.178 1.00 85.69 203 SER A O 1
ATOM 1678 N N . ASN A 1 204 ? 2.069 2.006 -10.276 1.00 88.81 204 ASN A N 1
ATOM 1679 C CA . ASN A 1 204 ? 0.775 2.145 -10.949 1.00 88.81 204 ASN A CA 1
ATOM 1680 C C . ASN A 1 204 ? 0.741 1.442 -12.315 1.00 88.81 204 ASN A C 1
ATOM 1682 O O . ASN A 1 204 ? -0.234 0.754 -12.626 1.00 88.81 204 ASN A O 1
ATOM 1686 N N . GLY A 1 205 ? 1.803 1.560 -13.118 1.00 86.00 205 GLY A N 1
ATOM 1687 C CA . GLY A 1 205 ? 1.922 0.831 -14.386 1.00 86.00 205 GLY A CA 1
ATOM 1688 C C . GLY A 1 205 ? 1.918 -0.690 -14.190 1.00 86.00 205 GLY A C 1
ATOM 1689 O O . GLY A 1 205 ? 1.241 -1.419 -14.916 1.00 86.00 205 GLY A O 1
ATOM 1690 N N . SER A 1 206 ? 2.605 -1.165 -13.151 1.00 85.75 206 SER A N 1
ATOM 1691 C CA . SER A 1 206 ? 2.659 -2.584 -12.779 1.00 85.75 206 SER A CA 1
ATOM 1692 C C . SER A 1 206 ? 1.301 -3.119 -12.301 1.00 85.75 206 SER A C 1
ATOM 1694 O O . SER A 1 206 ? 0.905 -4.234 -12.657 1.00 85.75 206 SER A O 1
ATOM 1696 N N . ILE A 1 207 ? 0.550 -2.313 -11.545 1.00 90.56 207 ILE A N 1
ATOM 1697 C CA . ILE A 1 207 ? -0.831 -2.608 -11.137 1.00 90.56 207 ILE A CA 1
ATOM 1698 C C . ILE A 1 207 ? -1.744 -2.697 -12.365 1.00 90.56 207 ILE A C 1
ATOM 1700 O O . ILE A 1 207 ? -2.452 -3.692 -12.522 1.00 90.56 207 ILE A O 1
ATOM 1704 N N . MET A 1 208 ? -1.694 -1.707 -13.264 1.00 90.38 208 MET A N 1
ATOM 1705 C CA . MET A 1 208 ? -2.488 -1.696 -14.498 1.00 90.38 208 MET A CA 1
ATOM 1706 C C . MET A 1 208 ? -2.223 -2.944 -15.347 1.00 90.38 208 MET A C 1
ATOM 1708 O O . MET A 1 208 ? -3.166 -3.623 -15.756 1.00 90.38 208 MET A O 1
ATOM 1712 N N . TYR A 1 209 ? -0.946 -3.283 -15.555 1.00 87.44 209 TYR A N 1
ATOM 1713 C CA . TYR A 1 209 ? -0.543 -4.497 -16.263 1.00 87.44 209 TYR A CA 1
ATOM 1714 C C . TYR A 1 209 ? -1.146 -5.744 -15.610 1.00 87.44 209 TYR A C 1
ATOM 1716 O O . TYR A 1 209 ? -1.776 -6.553 -16.287 1.00 87.44 209 TYR A O 1
ATOM 1724 N N . SER A 1 210 ? -1.017 -5.867 -14.287 1.00 89.19 210 SER A N 1
ATOM 1725 C CA . SER A 1 210 ? -1.514 -7.028 -13.541 1.00 89.19 210 SER A CA 1
ATOM 1726 C C . SER A 1 210 ? -3.026 -7.204 -13.674 1.00 89.19 210 SER A C 1
ATOM 1728 O O . SER A 1 210 ? -3.509 -8.324 -13.841 1.00 89.19 210 SER A O 1
ATOM 1730 N N . LEU A 1 211 ? -3.777 -6.102 -13.647 1.00 88.88 211 LEU A N 1
ATOM 1731 C CA . LEU A 1 211 ? -5.234 -6.110 -13.765 1.00 88.88 211 LEU A CA 1
ATOM 1732 C C . LEU A 1 211 ? -5.721 -6.503 -15.169 1.00 88.88 211 LEU A C 1
ATOM 1734 O O . LEU A 1 211 ? -6.712 -7.225 -15.282 1.00 88.88 211 LEU A O 1
ATOM 1738 N N . ILE A 1 212 ? -5.034 -6.058 -16.224 1.00 87.38 212 ILE A N 1
ATOM 1739 C CA . ILE A 1 212 ? -5.422 -6.336 -17.617 1.00 87.38 212 ILE A CA 1
ATOM 1740 C C . ILE A 1 212 ? -4.926 -7.715 -18.068 1.00 87.38 212 ILE A C 1
ATOM 1742 O O . ILE A 1 212 ? -5.684 -8.494 -18.640 1.00 87.38 212 ILE A O 1
ATOM 1746 N N . VAL A 1 213 ? -3.655 -8.026 -17.812 1.00 85.75 213 VAL A N 1
ATOM 1747 C CA . VAL A 1 213 ? -2.980 -9.226 -18.335 1.00 85.75 213 VAL A CA 1
ATOM 1748 C C . VAL A 1 213 ? -3.226 -10.451 -17.455 1.00 85.75 213 VAL A C 1
ATOM 1750 O O . VAL A 1 213 ? -3.145 -11.587 -17.920 1.00 85.75 213 VAL A O 1
ATOM 1753 N N . GLY A 1 214 ? -3.552 -10.248 -16.179 1.00 85.19 214 GLY A N 1
ATOM 1754 C CA . GLY A 1 214 ? -3.839 -11.345 -15.256 1.00 85.19 214 GLY A CA 1
ATOM 1755 C C . GLY A 1 214 ? -2.595 -11.964 -14.622 1.00 85.19 214 GLY A C 1
ATOM 1756 O O . GLY A 1 214 ? -2.688 -12.998 -13.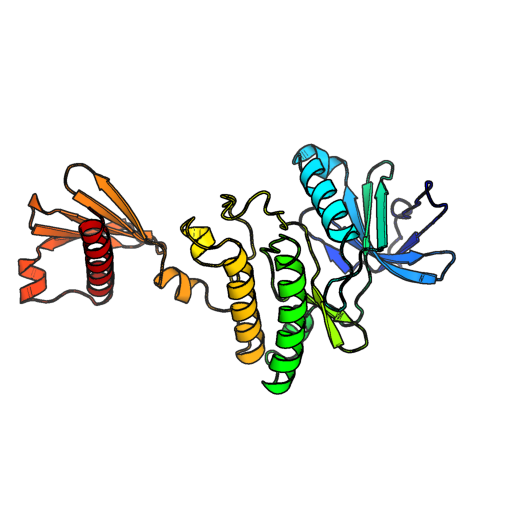960 1.00 85.19 214 GLY A O 1
ATOM 1757 N N . GLN A 1 215 ? -1.433 -11.344 -14.826 1.00 82.62 215 GLN A N 1
ATOM 1758 C CA . GLN A 1 215 ? -0.144 -11.778 -14.301 1.00 82.62 215 GLN A CA 1
ATOM 1759 C C . GLN A 1 215 ? 0.643 -10.563 -13.826 1.00 82.62 215 GLN A C 1
ATOM 1761 O O . GLN A 1 215 ? 0.580 -9.506 -14.451 1.00 82.62 215 GLN A O 1
ATOM 1766 N N . ALA A 1 216 ? 1.411 -10.721 -12.748 1.00 75.94 216 ALA A N 1
ATOM 1767 C CA . ALA A 1 216 ? 2.348 -9.684 -12.343 1.00 75.94 216 ALA A CA 1
ATOM 1768 C C . ALA A 1 216 ? 3.406 -9.473 -13.444 1.00 75.94 216 ALA A C 1
ATOM 1770 O O . ALA A 1 216 ? 3.822 -10.454 -14.073 1.00 75.94 216 ALA A O 1
ATOM 1771 N N . PRO A 1 217 ? 3.867 -8.232 -13.675 1.00 71.12 217 PRO A N 1
ATOM 1772 C CA . PRO A 1 217 ? 4.980 -7.984 -14.581 1.00 71.12 217 PRO A CA 1
ATOM 1773 C C . PRO A 1 217 ? 6.187 -8.835 -14.159 1.00 71.12 217 PRO A C 1
ATOM 1775 O O . PRO A 1 217 ? 6.599 -8.821 -12.999 1.00 71.12 217 PRO A O 1
ATOM 1778 N N . LEU A 1 218 ? 6.739 -9.617 -15.092 1.00 62.41 218 LEU A N 1
ATOM 1779 C CA . LEU A 1 218 ? 7.894 -10.477 -14.826 1.00 62.41 218 LEU A CA 1
ATOM 1780 C C . LEU A 1 218 ? 9.096 -9.611 -14.443 1.00 62.41 218 LEU A C 1
ATOM 1782 O O . LEU A 1 218 ? 9.706 -8.998 -15.318 1.00 62.41 218 LEU A O 1
ATOM 1786 N N . TRP A 1 219 ? 9.483 -9.619 -13.165 1.00 51.34 219 TRP A N 1
ATOM 1787 C CA . TRP A 1 219 ? 10.698 -8.958 -12.667 1.00 51.34 219 TRP A CA 1
ATOM 1788 C C . TRP A 1 219 ? 11.929 -9.275 -13.546 1.00 51.34 219 TRP A C 1
ATOM 1790 O O . TRP A 1 219 ? 12.748 -8.400 -13.813 1.00 51.34 219 TRP A O 1
ATOM 1800 N N . GLU A 1 220 ? 12.010 -10.501 -14.080 1.00 47.91 220 GLU A N 1
ATOM 1801 C CA . GLU A 1 220 ? 13.080 -10.982 -14.965 1.00 47.91 220 GLU A CA 1
ATOM 1802 C C . GLU A 1 220 ? 13.103 -10.322 -16.351 1.00 47.91 220 GLU A C 1
ATOM 1804 O O . GLU A 1 220 ? 14.156 -10.241 -16.984 1.00 47.91 220 GLU A O 1
ATOM 1809 N N . ILE A 1 221 ? 11.958 -9.847 -16.849 1.00 46.44 221 ILE A N 1
ATOM 1810 C CA . ILE A 1 221 ? 11.905 -9.083 -18.100 1.00 46.44 221 ILE A CA 1
ATOM 1811 C C . ILE A 1 221 ? 12.488 -7.688 -17.865 1.00 46.44 221 ILE A C 1
ATOM 1813 O O . ILE A 1 221 ? 13.218 -7.195 -18.717 1.00 46.44 221 ILE A O 1
ATOM 1817 N N . TYR A 1 222 ? 12.245 -7.077 -16.703 1.00 48.41 222 TYR A N 1
ATOM 1818 C CA . TYR A 1 222 ? 12.680 -5.708 -16.401 1.00 48.41 222 TYR A CA 1
ATOM 1819 C C . TYR A 1 222 ? 14.106 -5.626 -15.839 1.00 48.41 222 TYR A C 1
ATOM 1821 O O . TYR A 1 222 ? 14.827 -4.673 -16.144 1.00 48.41 222 TYR A O 1
ATOM 1829 N N . SER A 1 223 ? 14.569 -6.646 -15.109 1.00 44.84 223 SER A N 1
ATOM 1830 C CA . SER A 1 223 ? 15.967 -6.762 -14.670 1.00 44.84 223 SER A CA 1
ATOM 1831 C C . SER A 1 223 ? 16.921 -6.907 -15.864 1.00 44.84 223 SER A C 1
ATOM 1833 O O . SER A 1 223 ? 17.988 -6.284 -15.877 1.00 44.84 223 SER A O 1
ATOM 1835 N N . LYS A 1 224 ? 16.478 -7.584 -16.937 1.00 44.62 224 LYS A N 1
ATOM 1836 C CA . LYS A 1 224 ? 17.175 -7.623 -18.235 1.00 44.62 224 LYS A CA 1
ATOM 1837 C C . LYS A 1 224 ? 17.381 -6.244 -18.867 1.00 44.62 224 LYS A C 1
ATOM 1839 O O . LYS A 1 224 ? 18.307 -6.098 -19.661 1.00 44.62 224 LYS A O 1
ATOM 1844 N N . PHE A 1 225 ? 16.576 -5.234 -18.522 1.00 45.53 225 PHE A N 1
ATOM 1845 C CA . PHE A 1 225 ? 16.676 -3.918 -19.152 1.00 45.53 225 PHE A CA 1
ATOM 1846 C C . PHE A 1 225 ? 17.631 -2.931 -18.469 1.00 45.53 225 PHE A C 1
ATOM 1848 O O . PHE A 1 225 ? 18.105 -2.041 -19.175 1.00 45.53 225 PHE A O 1
ATOM 1855 N N . LYS A 1 226 ? 17.949 -3.009 -17.162 1.00 51.84 226 LYS A N 1
ATOM 1856 C CA . LYS A 1 226 ? 18.610 -1.847 -16.508 1.00 51.84 226 LYS A CA 1
ATOM 1857 C C . LYS A 1 226 ? 19.559 -2.060 -15.322 1.00 51.84 226 LYS A C 1
ATOM 1859 O O . LYS A 1 226 ? 19.990 -1.058 -14.758 1.00 51.84 226 LYS A O 1
ATOM 1864 N N . LEU A 1 227 ? 19.981 -3.272 -14.960 1.00 53.53 227 LEU A N 1
ATOM 1865 C CA . LEU A 1 227 ? 20.895 -3.443 -13.814 1.00 53.53 227 LEU A CA 1
ATOM 1866 C C . LEU A 1 227 ? 22.249 -3.998 -14.229 1.00 53.53 227 LEU A C 1
ATOM 1868 O O . LEU A 1 227 ? 22.477 -5.208 -14.232 1.00 53.53 227 LEU A O 1
ATOM 1872 N N . CYS A 1 228 ? 23.144 -3.075 -14.579 1.00 57.31 228 CYS A N 1
ATOM 1873 C CA . CYS A 1 228 ? 24.560 -3.362 -14.699 1.00 57.31 228 CYS A CA 1
ATOM 1874 C C . CYS A 1 228 ? 25.375 -2.352 -13.887 1.00 57.31 228 CYS A C 1
ATOM 1876 O O . CYS A 1 228 ? 25.332 -1.158 -14.188 1.00 57.31 228 CYS A O 1
ATOM 1878 N N . ASP A 1 229 ? 26.133 -2.846 -12.909 1.00 65.44 229 ASP A N 1
ATOM 1879 C CA . ASP A 1 229 ? 27.214 -2.102 -12.249 1.00 65.44 229 ASP A CA 1
ATOM 1880 C C . ASP A 1 229 ? 28.496 -2.287 -13.079 1.00 65.44 229 ASP A C 1
ATOM 1882 O O . ASP A 1 229 ? 28.711 -3.378 -13.616 1.00 65.44 229 ASP A O 1
ATOM 1886 N N . TYR A 1 230 ? 29.336 -1.259 -13.225 1.00 74.12 230 TYR A N 1
ATOM 1887 C CA . TYR A 1 230 ? 30.626 -1.395 -13.907 1.00 74.12 230 TYR A CA 1
ATOM 1888 C C . TYR A 1 230 ? 31.769 -0.835 -13.067 1.00 74.12 230 TYR A C 1
ATOM 1890 O O . TYR A 1 230 ? 31.636 0.193 -12.409 1.00 74.12 230 TYR A O 1
ATOM 1898 N N . ARG A 1 231 ? 32.910 -1.526 -13.083 1.00 79.25 231 ARG A N 1
ATOM 1899 C CA . ARG A 1 231 ? 34.102 -1.150 -12.316 1.00 79.25 231 ARG A CA 1
ATOM 1900 C C . ARG A 1 231 ? 35.334 -1.208 -13.196 1.00 79.25 231 ARG A C 1
ATOM 1902 O O . ARG A 1 231 ? 35.497 -2.144 -13.978 1.00 79.25 231 ARG A O 1
ATOM 1909 N N . MET A 1 232 ? 36.200 -0.218 -13.027 1.00 77.50 232 MET A N 1
ATOM 1910 C CA . MET A 1 232 ? 37.534 -0.200 -13.616 1.00 77.50 232 MET A CA 1
ATOM 1911 C C . MET A 1 232 ? 38.493 -0.898 -12.654 1.00 77.50 232 MET A C 1
ATOM 1913 O O . MET A 1 232 ? 38.597 -0.494 -11.497 1.00 77.50 232 MET A O 1
ATOM 1917 N N . ILE A 1 233 ? 39.166 -1.953 -13.106 1.00 75.81 233 ILE A N 1
ATOM 1918 C CA . ILE A 1 233 ? 40.157 -2.687 -12.308 1.00 75.81 233 ILE A CA 1
ATOM 1919 C C . ILE A 1 233 ? 41.348 -2.989 -13.210 1.00 75.81 233 ILE A C 1
ATOM 1921 O O . ILE A 1 233 ? 41.179 -3.672 -14.217 1.00 75.81 233 ILE A O 1
ATOM 1925 N N . ASN A 1 234 ? 42.543 -2.515 -12.844 1.00 73.81 234 ASN A N 1
ATOM 1926 C CA . ASN A 1 234 ? 43.808 -2.834 -13.522 1.00 73.81 234 ASN A CA 1
ATOM 1927 C C . ASN A 1 234 ? 43.711 -2.759 -15.063 1.00 73.81 234 ASN A C 1
ATOM 1929 O O . ASN A 1 234 ? 43.940 -3.751 -15.751 1.00 73.81 234 ASN A O 1
ATOM 1933 N N . ASP A 1 235 ? 43.307 -1.601 -15.596 1.00 79.75 235 ASP A N 1
ATOM 1934 C CA . ASP A 1 235 ? 43.105 -1.333 -17.035 1.00 79.75 235 ASP A CA 1
ATOM 1935 C C . ASP A 1 235 ? 42.023 -2.175 -17.738 1.00 79.75 235 ASP A C 1
ATOM 1937 O O . ASP A 1 235 ? 41.939 -2.188 -18.966 1.00 79.75 235 ASP A O 1
ATOM 1941 N N . THR A 1 236 ? 41.163 -2.860 -16.987 1.00 86.19 236 THR A N 1
ATOM 1942 C CA . THR A 1 236 ? 40.004 -3.588 -17.520 1.00 86.19 236 THR A CA 1
ATOM 1943 C C . THR A 1 236 ? 38.696 -2.988 -17.025 1.00 86.19 236 THR A C 1
ATOM 1945 O O . THR A 1 236 ? 38.640 -2.384 -15.951 1.00 86.19 236 THR A O 1
ATOM 1948 N N . ILE A 1 237 ? 37.632 -3.163 -17.811 1.00 88.25 237 ILE A N 1
ATOM 1949 C CA . ILE A 1 237 ? 36.278 -2.729 -17.455 1.00 88.25 237 ILE A CA 1
ATOM 1950 C C . ILE A 1 237 ? 35.424 -3.960 -17.205 1.00 88.25 237 ILE A C 1
ATOM 1952 O O . ILE A 1 237 ? 35.113 -4.706 -18.133 1.00 88.25 237 ILE A O 1
ATOM 1956 N N . GLN A 1 238 ? 35.017 -4.169 -15.960 1.00 89.38 238 GLN A N 1
ATOM 1957 C CA . GLN A 1 238 ? 34.116 -5.250 -15.592 1.00 89.38 238 GLN A CA 1
ATOM 1958 C C . GLN A 1 238 ? 32.689 -4.728 -15.484 1.00 89.38 238 GLN A C 1
ATOM 1960 O O . GLN A 1 238 ? 32.416 -3.860 -14.666 1.00 89.38 238 GLN A O 1
ATOM 1965 N N . PHE A 1 239 ? 31.779 -5.318 -16.247 1.00 87.69 239 PHE A N 1
ATOM 1966 C CA . PHE A 1 239 ? 30.334 -5.131 -16.172 1.00 87.69 239 PHE A CA 1
ATOM 1967 C C . PHE A 1 239 ? 29.713 -6.327 -15.439 1.00 87.69 239 PHE A C 1
ATOM 1969 O O . PHE A 1 239 ? 29.908 -7.479 -15.834 1.00 87.69 239 PHE A O 1
ATOM 1976 N N . ASN A 1 240 ? 28.974 -6.053 -14.366 1.00 84.44 240 ASN A N 1
ATOM 1977 C CA . ASN A 1 240 ? 28.250 -7.031 -13.561 1.00 84.44 240 ASN A CA 1
ATOM 1978 C C . ASN A 1 240 ? 26.753 -6.900 -13.821 1.00 84.44 240 ASN A C 1
ATOM 1980 O O . ASN A 1 240 ? 26.164 -5.885 -13.457 1.00 84.44 240 ASN A O 1
ATOM 1984 N N . PHE A 1 241 ? 26.143 -7.929 -14.401 1.00 80.50 241 PHE A N 1
ATOM 1985 C CA . PHE A 1 241 ? 24.714 -7.951 -14.691 1.00 80.50 241 PHE A CA 1
ATOM 1986 C C . PHE A 1 241 ? 23.928 -8.649 -13.571 1.00 80.50 241 PHE A C 1
ATOM 1988 O O . PHE A 1 241 ? 24.458 -9.486 -12.835 1.00 80.50 241 PHE A O 1
ATOM 1995 N N . CYS A 1 242 ? 22.648 -8.302 -13.446 1.00 65.00 242 CYS A N 1
ATOM 1996 C CA . CYS A 1 242 ? 21.738 -8.846 -12.431 1.00 65.00 242 CYS A CA 1
ATOM 1997 C C . CYS A 1 242 ? 21.463 -10.355 -12.548 1.00 65.00 242 CYS A C 1
ATOM 1999 O O . CYS A 1 242 ? 21.135 -10.989 -11.552 1.00 65.00 242 CYS A O 1
ATOM 2001 N N . ASP A 1 243 ? 21.651 -10.947 -13.726 1.00 69.81 243 ASP A N 1
ATOM 2002 C CA . ASP A 1 243 ? 21.533 -12.389 -13.987 1.00 69.81 243 ASP A CA 1
ATOM 2003 C C . ASP A 1 243 ? 22.795 -13.183 -13.584 1.00 69.81 243 ASP A C 1
ATOM 2005 O O . ASP A 1 243 ? 23.002 -14.316 -14.019 1.00 69.81 243 ASP A O 1
ATOM 2009 N N . HIS A 1 244 ? 23.654 -12.582 -12.753 1.00 75.31 244 HIS A N 1
ATOM 2010 C CA . HIS A 1 244 ? 24.956 -13.095 -12.315 1.00 75.31 244 HIS A CA 1
ATOM 2011 C C . HIS A 1 244 ? 25.986 -13.304 -13.431 1.00 75.31 244 HIS A C 1
ATOM 2013 O O . HIS A 1 244 ? 27.094 -13.775 -13.156 1.00 75.31 244 HIS A O 1
ATOM 2019 N N . ILE A 1 245 ? 25.672 -12.903 -14.663 1.00 82.69 245 ILE A N 1
ATOM 2020 C CA . ILE A 1 245 ? 26.628 -12.887 -15.763 1.00 82.69 245 ILE A CA 1
ATOM 2021 C C . ILE A 1 245 ? 27.547 -11.681 -15.613 1.00 82.69 245 ILE A C 1
ATOM 2023 O O . ILE A 1 245 ? 27.157 -10.617 -15.122 1.00 82.69 245 ILE A O 1
ATOM 2027 N N . LYS A 1 246 ? 28.785 -11.827 -16.081 1.00 89.00 246 LYS A N 1
ATOM 2028 C CA . LYS A 1 246 ? 29.747 -10.724 -16.135 1.00 89.00 246 LYS A CA 1
ATOM 2029 C C . LYS A 1 246 ? 30.405 -10.664 -17.496 1.00 89.00 246 LYS A C 1
ATOM 2031 O O . LYS A 1 246 ? 30.689 -11.707 -18.082 1.00 89.00 246 LYS A O 1
ATOM 2036 N N . ILE A 1 247 ? 30.692 -9.454 -17.966 1.00 91.94 247 ILE A N 1
ATOM 2037 C CA . ILE A 1 247 ? 31.653 -9.265 -19.054 1.00 91.94 247 ILE A CA 1
ATOM 2038 C C . ILE A 1 247 ? 32.809 -8.403 -18.574 1.00 91.94 247 ILE A C 1
ATOM 2040 O O . ILE A 1 247 ? 32.607 -7.413 -17.878 1.00 91.94 247 ILE A O 1
ATOM 2044 N N . ILE A 1 248 ? 34.023 -8.791 -18.935 1.00 92.06 248 ILE A N 1
ATOM 2045 C CA . ILE A 1 248 ? 35.248 -8.065 -18.618 1.00 92.06 248 ILE A CA 1
ATOM 2046 C C . ILE A 1 248 ? 35.875 -7.669 -19.945 1.00 92.06 248 ILE A C 1
ATOM 2048 O O . ILE A 1 248 ? 36.320 -8.528 -20.704 1.00 92.06 248 ILE A O 1
ATOM 2052 N N . LEU A 1 249 ? 35.874 -6.375 -20.239 1.00 91.56 249 LEU A N 1
ATOM 2053 C CA . LEU A 1 249 ? 36.537 -5.805 -21.402 1.00 91.56 249 LEU A CA 1
ATOM 2054 C C . LEU A 1 249 ? 37.996 -5.546 -21.040 1.00 91.56 249 LEU A C 1
ATOM 2056 O O . LEU A 1 249 ? 38.282 -4.812 -20.094 1.00 91.56 249 LEU A O 1
ATOM 2060 N N . CYS A 1 250 ? 38.913 -6.139 -21.799 1.00 90.06 250 CYS A N 1
ATOM 2061 C CA . CYS A 1 250 ? 40.345 -5.925 -21.650 1.00 90.06 250 CYS A CA 1
ATOM 2062 C C . CYS A 1 250 ? 40.892 -5.265 -22.926 1.00 90.06 250 CYS A C 1
ATOM 2064 O O . CYS A 1 250 ? 41.186 -5.972 -23.898 1.00 90.06 250 CYS A O 1
ATOM 2066 N N . PRO A 1 251 ? 41.040 -3.925 -22.943 1.00 85.50 251 PRO A N 1
ATOM 2067 C CA . PRO A 1 251 ? 41.583 -3.189 -24.084 1.00 85.50 251 PRO A CA 1
ATOM 2068 C C . PRO A 1 251 ? 42.978 -3.675 -24.485 1.00 85.50 251 PRO A C 1
ATOM 2070 O O . PRO A 1 251 ? 43.233 -3.897 -25.662 1.00 85.50 251 PRO A O 1
ATOM 2073 N N . ARG A 1 252 ? 43.858 -3.949 -23.509 1.00 86.81 252 ARG A N 1
ATOM 2074 C CA . ARG A 1 252 ? 45.226 -4.439 -23.767 1.00 86.81 252 ARG A CA 1
ATOM 2075 C C . ARG A 1 252 ? 45.260 -5.750 -24.552 1.00 86.81 252 ARG A C 1
ATOM 2077 O O . ARG A 1 252 ? 46.167 -5.971 -25.343 1.00 86.81 252 ARG A O 1
ATOM 2084 N N . MET A 1 253 ? 44.285 -6.627 -24.323 1.00 86.44 253 MET A N 1
ATOM 2085 C CA . MET A 1 253 ? 44.196 -7.922 -25.001 1.00 86.44 253 MET A CA 1
ATOM 2086 C C . MET A 1 253 ? 43.297 -7.888 -26.242 1.00 86.44 253 MET A C 1
ATOM 2088 O O . MET A 1 253 ? 43.163 -8.918 -26.902 1.00 86.44 253 MET A O 1
ATOM 2092 N N . ASN A 1 254 ? 42.656 -6.749 -26.542 1.00 90.69 254 ASN A N 1
ATOM 2093 C CA . ASN A 1 254 ? 41.586 -6.641 -27.537 1.00 90.69 254 ASN A CA 1
ATOM 2094 C C . ASN A 1 254 ? 40.579 -7.796 -27.419 1.00 90.69 254 ASN A C 1
ATOM 2096 O O . ASN A 1 254 ? 40.249 -8.476 -28.396 1.00 90.69 254 ASN A O 1
ATOM 2100 N N . ALA A 1 255 ? 40.135 -8.051 -26.188 1.00 93.50 255 ALA A N 1
ATOM 2101 C CA . ALA A 1 255 ? 39.309 -9.201 -25.863 1.00 93.50 255 ALA A CA 1
ATOM 2102 C C . ALA A 1 255 ? 38.223 -8.871 -24.836 1.00 93.50 255 ALA A C 1
ATOM 2104 O O . ALA A 1 255 ? 38.342 -7.946 -24.028 1.00 93.50 255 ALA A O 1
ATOM 2105 N N . VAL A 1 256 ? 37.180 -9.697 -24.846 1.00 94.00 256 VAL A N 1
ATOM 2106 C CA . VAL A 1 256 ? 36.116 -9.727 -23.846 1.00 94.00 256 VAL A CA 1
ATOM 2107 C C . VAL A 1 256 ? 36.077 -11.097 -23.180 1.00 94.00 256 VAL A C 1
ATOM 2109 O O . VAL A 1 256 ? 36.051 -12.131 -23.847 1.00 94.00 256 VAL A O 1
ATOM 2112 N N . THR A 1 257 ? 36.051 -11.115 -21.854 1.00 93.81 257 THR A N 1
ATOM 2113 C CA . THR A 1 257 ? 35.814 -12.329 -21.070 1.00 93.81 257 THR A CA 1
ATOM 2114 C C . THR A 1 257 ? 34.377 -12.337 -20.591 1.00 93.81 257 THR A C 1
ATOM 2116 O O . THR A 1 257 ? 33.956 -11.413 -19.906 1.00 93.81 257 THR A O 1
ATOM 2119 N N . PHE A 1 258 ? 33.632 -13.384 -20.920 1.00 92.56 258 PHE A N 1
ATOM 2120 C CA . PHE A 1 258 ? 32.288 -13.628 -20.4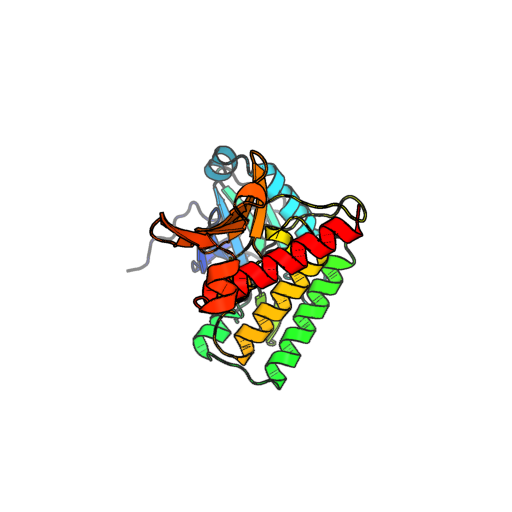20 1.00 92.56 258 PHE A CA 1
ATOM 2121 C C . PHE A 1 258 ? 32.312 -14.664 -19.301 1.00 92.56 258 PHE A C 1
ATOM 2123 O O . PHE A 1 258 ? 32.951 -15.709 -19.435 1.00 92.56 258 PHE A O 1
ATOM 2130 N N . MET A 1 259 ? 31.587 -14.385 -18.225 1.00 90.44 259 MET A N 1
ATOM 2131 C CA . MET A 1 259 ? 31.341 -15.308 -17.124 1.00 90.44 259 MET A CA 1
ATOM 2132 C C . MET A 1 259 ? 29.853 -15.640 -17.088 1.00 90.44 259 MET A C 1
ATOM 2134 O O . MET A 1 259 ? 29.043 -14.733 -16.907 1.00 90.44 259 MET A O 1
ATOM 2138 N N . ASP A 1 260 ? 29.506 -16.916 -17.245 1.00 83.94 260 ASP A N 1
ATOM 2139 C CA . ASP A 1 260 ? 28.119 -17.376 -17.148 1.00 83.94 260 ASP A CA 1
ATOM 2140 C C . ASP A 1 260 ? 27.641 -17.515 -15.686 1.00 83.94 260 ASP A C 1
ATOM 2142 O O . ASP A 1 260 ? 28.412 -17.398 -14.728 1.00 83.94 260 ASP A O 1
ATOM 2146 N N . ASN A 1 261 ? 26.355 -17.815 -15.505 1.00 79.06 261 ASN A N 1
ATOM 2147 C CA . ASN A 1 261 ? 25.746 -18.053 -14.192 1.00 79.06 261 ASN A CA 1
ATOM 2148 C C . ASN A 1 261 ? 26.334 -19.265 -13.433 1.00 79.06 261 ASN A C 1
ATOM 2150 O O . ASN A 1 261 ? 26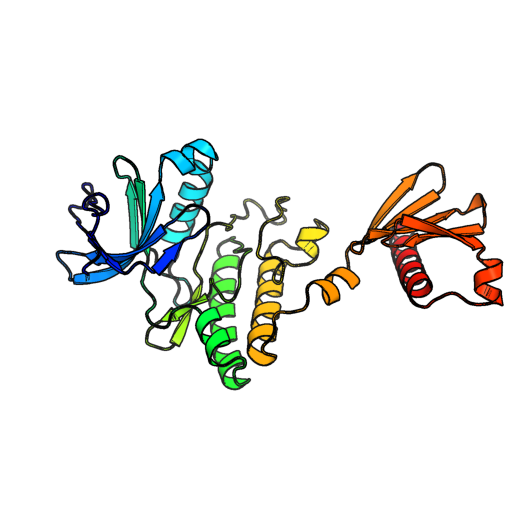.200 -19.355 -12.213 1.00 79.06 261 ASN A O 1
ATOM 2154 N N . LYS A 1 262 ? 27.025 -20.180 -14.126 1.00 83.75 262 LYS A N 1
ATOM 2155 C CA . LYS A 1 262 ? 27.754 -21.323 -13.550 1.00 83.75 262 LYS A CA 1
ATOM 2156 C C . LYS A 1 262 ? 29.215 -20.983 -13.246 1.00 83.75 262 LYS A C 1
ATOM 2158 O O . LYS A 1 262 ? 29.994 -21.884 -12.934 1.00 83.75 262 LYS A O 1
ATOM 2163 N N . LYS A 1 263 ? 29.589 -19.700 -13.313 1.00 79.94 263 LYS A N 1
ATOM 2164 C CA . LYS A 1 263 ? 30.950 -19.182 -13.115 1.00 79.94 263 LYS A CA 1
ATOM 2165 C C . LYS A 1 263 ? 31.969 -19.754 -14.109 1.00 79.94 263 LYS A C 1
ATOM 2167 O O . LYS A 1 263 ? 33.161 -19.786 -13.810 1.00 79.94 263 LYS A O 1
ATOM 2172 N N . LYS A 1 264 ? 31.534 -20.202 -15.291 1.00 87.81 264 LYS A N 1
ATOM 2173 C CA . LYS A 1 264 ? 32.449 -20.596 -16.367 1.00 87.81 264 LYS A CA 1
ATOM 2174 C C . LYS A 1 264 ? 32.889 -19.363 -17.134 1.00 87.81 264 LYS A C 1
ATOM 2176 O O . LYS A 1 264 ? 32.066 -18.558 -17.562 1.00 87.81 264 LYS A O 1
ATOM 2181 N N . PHE A 1 265 ? 34.195 -19.258 -17.336 1.00 89.94 265 PHE A N 1
ATOM 2182 C CA . PHE A 1 265 ? 34.820 -18.151 -18.042 1.00 89.94 265 PHE A CA 1
ATOM 2183 C C . PHE A 1 265 ? 35.120 -18.544 -19.481 1.00 89.94 265 PHE A C 1
ATOM 2185 O O . PHE A 1 265 ? 35.624 -19.636 -19.742 1.00 89.94 265 PHE A O 1
ATOM 2192 N N . ARG A 1 266 ? 34.837 -17.638 -20.413 1.00 91.50 266 ARG A N 1
ATOM 2193 C CA . ARG A 1 266 ? 35.236 -17.761 -21.815 1.00 91.50 266 ARG A CA 1
ATOM 2194 C C . ARG A 1 266 ? 35.740 -16.421 -22.317 1.00 91.50 266 ARG A C 1
ATOM 2196 O O . ARG A 1 266 ? 35.027 -15.426 -22.220 1.00 91.50 266 ARG A O 1
ATOM 2203 N N . THR A 1 267 ? 36.949 -16.406 -22.859 1.00 92.81 267 THR A N 1
ATOM 2204 C CA . THR A 1 267 ? 37.569 -15.198 -23.408 1.00 92.81 267 THR A CA 1
ATOM 2205 C C . THR A 1 267 ? 37.535 -15.243 -24.923 1.00 92.81 267 THR A C 1
ATOM 2207 O O . THR A 1 267 ? 37.929 -16.232 -25.534 1.00 92.81 267 THR A O 1
ATOM 2210 N N . TYR A 1 268 ? 37.079 -14.151 -25.519 1.00 92.38 268 TYR A N 1
ATOM 2211 C CA . TYR A 1 268 ? 36.930 -13.990 -26.952 1.00 92.38 268 TYR A CA 1
ATOM 2212 C C . TYR A 1 268 ? 37.718 -12.764 -27.396 1.00 92.38 268 TYR A C 1
ATOM 2214 O O . TYR A 1 268 ? 37.508 -11.668 -26.874 1.00 92.38 268 TYR A O 1
ATOM 2222 N N . ARG A 1 269 ? 38.617 -12.930 -28.367 1.00 93.50 269 ARG A N 1
ATOM 2223 C CA . ARG A 1 269 ? 39.250 -11.786 -29.035 1.00 93.50 269 ARG A CA 1
ATOM 2224 C C . ARG A 1 269 ? 38.225 -11.106 -29.935 1.00 93.50 269 ARG A C 1
ATOM 2226 O O . ARG A 1 269 ? 37.430 -11.789 -30.580 1.00 93.50 269 ARG A O 1
ATOM 2233 N N . PHE A 1 270 ? 38.265 -9.779 -30.022 1.00 90.38 270 PHE A N 1
ATOM 2234 C CA . PHE A 1 270 ? 37.348 -9.041 -30.893 1.00 90.38 270 PHE A CA 1
ATOM 2235 C C . PHE A 1 270 ? 37.516 -9.432 -32.365 1.00 90.38 270 PHE A C 1
ATOM 2237 O O . PHE A 1 270 ? 36.514 -9.556 -33.058 1.00 90.38 270 PHE A O 1
ATOM 2244 N N . SER A 1 271 ? 38.742 -9.726 -32.814 1.00 89.69 271 SER A N 1
ATOM 2245 C CA . SER A 1 271 ? 39.004 -10.236 -34.168 1.00 89.69 271 SER A CA 1
ATOM 2246 C C . SER A 1 271 ? 38.234 -11.527 -34.459 1.00 89.69 271 SER A C 1
ATOM 2248 O O . SER A 1 271 ? 37.555 -11.626 -35.474 1.00 89.69 271 SER A O 1
ATOM 2250 N N . THR A 1 272 ? 38.257 -12.482 -33.527 1.00 89.75 272 THR A N 1
ATOM 2251 C CA . THR A 1 272 ? 37.528 -13.748 -33.659 1.00 89.75 272 THR A CA 1
ATOM 2252 C C . THR A 1 272 ? 36.015 -13.538 -33.666 1.00 89.75 272 THR A C 1
ATOM 2254 O O . THR A 1 272 ? 35.324 -14.191 -34.439 1.00 89.75 272 THR A O 1
ATOM 2257 N N . ILE A 1 273 ? 35.496 -12.617 -32.843 1.00 90.38 273 ILE A N 1
ATOM 2258 C CA . ILE A 1 273 ? 34.061 -12.277 -32.832 1.00 90.38 273 ILE A CA 1
ATOM 2259 C C . ILE A 1 273 ? 33.633 -11.636 -34.157 1.00 90.38 273 ILE A C 1
ATOM 2261 O O . ILE A 1 273 ? 32.538 -11.913 -34.632 1.00 90.38 273 ILE A O 1
ATOM 2265 N N . ILE A 1 274 ? 34.465 -10.774 -34.744 1.00 88.81 274 ILE A N 1
ATOM 2266 C CA . ILE A 1 274 ? 34.171 -10.122 -36.028 1.00 88.81 274 ILE A CA 1
ATOM 2267 C C . ILE A 1 274 ? 34.107 -11.157 -37.156 1.00 88.81 274 ILE A C 1
ATOM 2269 O O . ILE A 1 274 ? 33.208 -11.097 -37.986 1.00 88.81 274 ILE A O 1
ATOM 2273 N N . GLU A 1 275 ? 35.038 -12.109 -37.164 1.00 92.25 275 GLU A N 1
ATOM 2274 C CA . GLU A 1 275 ? 35.165 -13.109 -38.226 1.00 92.25 275 GLU A CA 1
ATOM 2275 C C . GLU A 1 275 ? 34.122 -14.233 -38.123 1.00 92.25 275 GLU A C 1
ATOM 2277 O O . GLU A 1 275 ? 33.545 -14.640 -39.125 1.00 92.25 275 GLU A O 1
ATOM 2282 N N . HIS A 1 276 ? 33.846 -14.716 -36.909 1.00 91.69 276 HIS A N 1
ATOM 2283 C CA . HIS A 1 276 ? 33.028 -15.916 -36.685 1.00 91.69 276 HIS A CA 1
ATOM 2284 C C . HIS A 1 276 ? 31.706 -15.639 -35.957 1.00 91.69 276 HIS A C 1
ATOM 2286 O O . HIS A 1 276 ? 30.909 -16.550 -35.726 1.00 91.69 276 HIS A O 1
ATOM 2292 N N . GLY A 1 277 ? 31.460 -14.390 -35.564 1.00 87.81 277 GLY A N 1
ATOM 2293 C CA . GLY A 1 277 ? 30.335 -14.021 -34.718 1.00 87.81 277 GLY A CA 1
ATOM 2294 C C . GLY A 1 277 ? 30.512 -14.446 -33.257 1.00 87.81 277 GLY A C 1
ATOM 2295 O O . GLY A 1 277 ? 31.536 -14.973 -32.817 1.00 87.81 277 GLY A O 1
ATOM 2296 N N . CYS A 1 278 ? 29.475 -14.198 -32.463 1.00 88.50 278 CYS A N 1
ATOM 2297 C CA . CYS A 1 278 ? 29.369 -14.697 -31.097 1.00 88.50 278 CYS A CA 1
ATOM 2298 C C . CYS A 1 278 ? 27.915 -15.056 -30.779 1.00 88.50 278 CYS A C 1
ATOM 2300 O O . CYS A 1 278 ? 26.995 -14.737 -31.532 1.00 88.50 278 CYS A O 1
ATOM 2302 N N . TYR A 1 279 ? 27.692 -15.742 -29.660 1.00 84.19 279 TYR A N 1
ATOM 2303 C CA . TYR A 1 279 ? 26.340 -16.089 -29.238 1.00 84.19 279 TYR A CA 1
ATOM 2304 C C . TYR A 1 279 ? 25.552 -14.833 -28.850 1.00 84.19 279 TYR A C 1
ATOM 2306 O O . TYR A 1 279 ? 26.086 -13.873 -28.288 1.00 84.19 279 TYR A O 1
ATOM 2314 N N . LYS A 1 280 ? 24.247 -14.877 -29.135 1.00 80.56 280 LYS A N 1
ATOM 2315 C CA . LYS A 1 280 ? 23.313 -13.746 -29.039 1.00 80.56 280 LYS A CA 1
ATOM 2316 C C . LYS A 1 280 ? 23.392 -12.984 -27.711 1.00 80.56 280 LYS A C 1
ATOM 2318 O O . LYS A 1 280 ? 23.336 -11.760 -27.704 1.00 80.56 280 LYS A O 1
ATOM 2323 N N . GLU A 1 281 ? 23.539 -13.698 -26.601 1.00 81.38 281 GLU A N 1
ATOM 2324 C CA . GLU A 1 281 ? 23.568 -13.110 -25.259 1.00 81.38 281 GLU A CA 1
ATOM 2325 C C . GLU A 1 281 ? 24.831 -12.270 -24.989 1.00 81.38 281 GLU A C 1
ATOM 2327 O O . GLU A 1 281 ? 24.730 -11.171 -24.440 1.00 81.38 281 GLU A O 1
ATOM 2332 N N . LEU A 1 282 ? 26.015 -12.722 -25.427 1.00 85.50 282 LEU A N 1
ATOM 2333 C CA . LEU A 1 282 ? 27.246 -11.924 -25.335 1.00 85.50 282 LEU A CA 1
ATOM 2334 C C . LEU A 1 282 ? 27.173 -10.692 -26.223 1.00 85.50 282 LEU A C 1
ATOM 2336 O O . LEU A 1 282 ? 27.523 -9.603 -25.771 1.00 85.50 282 LEU A O 1
ATOM 2340 N N . PHE A 1 283 ? 26.665 -10.847 -27.446 1.00 84.69 283 PHE A N 1
ATOM 2341 C CA . PHE A 1 283 ? 26.484 -9.727 -28.362 1.00 84.69 283 PHE A CA 1
ATOM 2342 C C . PHE A 1 283 ? 25.613 -8.624 -27.742 1.00 84.69 283 PHE A C 1
ATOM 2344 O O . PHE A 1 283 ? 26.024 -7.467 -27.682 1.00 84.69 283 PHE A O 1
ATOM 2351 N N . GLN A 1 284 ? 24.450 -8.988 -27.191 1.00 81.25 284 GLN A N 1
ATOM 2352 C CA . GLN A 1 284 ? 23.540 -8.046 -26.530 1.00 81.25 284 GLN A CA 1
ATOM 2353 C C . GLN A 1 284 ? 24.212 -7.304 -25.364 1.00 81.25 284 GLN A C 1
ATOM 2355 O O . GLN A 1 284 ? 24.107 -6.080 -25.261 1.00 81.25 284 GLN A O 1
ATOM 2360 N N . LYS A 1 285 ? 24.951 -8.025 -24.512 1.00 85.19 285 LYS A N 1
ATOM 2361 C CA . LYS A 1 285 ? 25.667 -7.433 -23.370 1.00 85.19 285 LYS A CA 1
ATOM 2362 C C . LYS A 1 285 ? 26.824 -6.525 -23.809 1.00 85.19 285 LYS A C 1
ATOM 2364 O O . LYS A 1 285 ? 27.044 -5.488 -23.185 1.00 85.19 285 LYS A O 1
ATOM 2369 N N . MET A 1 286 ? 27.524 -6.857 -24.897 1.00 87.69 286 MET A N 1
ATOM 2370 C CA . MET A 1 286 ? 28.553 -5.994 -25.492 1.00 87.69 286 MET A CA 1
ATOM 2371 C C . MET A 1 286 ? 27.966 -4.711 -26.090 1.00 87.69 286 MET A C 1
ATOM 2373 O O . MET A 1 286 ? 28.515 -3.635 -25.860 1.00 87.69 286 MET A O 1
ATOM 2377 N N . CYS A 1 287 ? 26.840 -4.797 -26.808 1.00 82.69 287 CYS A N 1
ATOM 2378 C CA . CYS A 1 287 ? 26.140 -3.617 -27.326 1.00 82.69 287 CYS A CA 1
ATOM 2379 C C . CYS A 1 287 ? 25.738 -2.664 -26.196 1.00 82.69 287 CYS A C 1
ATOM 2381 O O . CYS A 1 287 ? 25.965 -1.459 -26.297 1.00 82.69 287 CYS A O 1
ATOM 2383 N N . TYR A 1 288 ? 25.209 -3.212 -25.099 1.00 81.25 288 TYR A N 1
ATOM 2384 C CA . TYR A 1 288 ? 24.863 -2.435 -23.913 1.00 81.25 288 TYR A CA 1
ATOM 2385 C C . TYR A 1 288 ? 26.088 -1.763 -23.275 1.00 81.25 288 TYR A C 1
ATOM 2387 O O . TYR A 1 288 ? 26.059 -0.569 -22.969 1.00 81.25 288 TYR A O 1
ATOM 2395 N N . ALA A 1 289 ? 27.184 -2.508 -23.090 1.00 84.19 289 ALA A N 1
ATOM 2396 C CA . ALA A 1 289 ? 28.416 -1.956 -22.534 1.00 84.19 289 ALA A CA 1
ATOM 2397 C C . ALA A 1 289 ? 28.972 -0.815 -23.394 1.00 84.19 289 ALA A C 1
ATOM 2399 O O . ALA A 1 289 ? 29.357 0.219 -22.849 1.00 84.19 289 ALA A O 1
ATOM 2400 N N . ARG A 1 290 ? 28.937 -0.954 -24.726 1.00 84.75 290 ARG A N 1
ATOM 2401 C CA . ARG A 1 290 ? 29.319 0.112 -25.661 1.00 84.75 290 ARG A CA 1
ATOM 2402 C C . ARG A 1 290 ? 28.479 1.375 -25.456 1.00 84.75 290 ARG A C 1
ATOM 2404 O O . ARG A 1 290 ? 29.047 2.438 -25.237 1.00 84.75 290 ARG A O 1
ATOM 2411 N N . GLU A 1 291 ? 27.150 1.261 -25.458 1.00 80.69 291 GLU A N 1
ATOM 2412 C CA . GLU A 1 291 ? 26.247 2.411 -25.279 1.00 80.69 291 GLU A CA 1
ATOM 2413 C C . GLU A 1 291 ? 26.493 3.136 -23.941 1.00 80.69 291 GLU A C 1
ATOM 2415 O O . GLU A 1 291 ? 26.465 4.367 -23.858 1.00 80.69 291 GLU A O 1
ATOM 2420 N N . LYS A 1 292 ? 26.766 2.378 -22.870 1.00 77.94 292 LYS A N 1
ATOM 2421 C CA . LYS A 1 292 ? 27.104 2.949 -21.561 1.00 77.94 292 LYS A CA 1
ATOM 2422 C C . LYS A 1 292 ? 28.435 3.689 -21.576 1.00 77.94 292 LYS A C 1
ATOM 2424 O O . LYS A 1 292 ? 28.488 4.802 -21.058 1.00 77.94 292 LYS A O 1
ATOM 2429 N N . LEU A 1 293 ? 29.475 3.106 -22.169 1.00 79.75 293 LEU A N 1
ATOM 2430 C CA . LEU A 1 293 ? 30.785 3.751 -22.277 1.00 79.75 293 LEU A CA 1
ATOM 2431 C C . LEU A 1 293 ? 30.718 5.018 -23.133 1.00 79.75 293 LEU A C 1
ATOM 2433 O O . LEU A 1 293 ? 31.246 6.044 -22.723 1.00 79.75 293 LEU A O 1
ATOM 2437 N N . GLU A 1 294 ? 29.991 4.997 -24.251 1.00 79.81 294 GLU A N 1
ATOM 2438 C CA . GLU A 1 294 ? 29.773 6.180 -25.094 1.00 79.81 294 GLU A CA 1
ATOM 2439 C C . GLU A 1 294 ? 29.109 7.328 -24.321 1.00 79.81 294 GLU A C 1
ATOM 2441 O O . GLU A 1 294 ? 29.507 8.484 -24.449 1.00 79.81 294 GLU A O 1
ATOM 2446 N N . LYS A 1 295 ? 28.114 7.027 -23.476 1.00 72.50 295 LYS A N 1
ATOM 2447 C CA . LYS A 1 295 ? 27.461 8.030 -22.619 1.00 72.50 295 LYS A CA 1
ATOM 2448 C C . LYS A 1 295 ? 28.388 8.596 -21.543 1.00 72.50 295 LYS A C 1
ATOM 2450 O O . LYS A 1 295 ? 28.213 9.752 -21.168 1.00 72.50 295 LYS A O 1
ATOM 2455 N N . VAL A 1 296 ? 29.321 7.796 -21.024 1.00 69.94 296 VAL A N 1
ATOM 2456 C CA . VAL A 1 296 ? 30.328 8.253 -20.052 1.00 69.94 296 VAL A CA 1
ATOM 2457 C C . VAL A 1 296 ? 31.344 9.155 -20.741 1.00 69.94 296 VAL A C 1
ATOM 2459 O O . VAL A 1 296 ? 31.584 10.255 -20.261 1.00 69.94 296 VAL A O 1
ATOM 2462 N N . LEU A 1 297 ? 31.856 8.738 -21.899 1.00 71.12 297 LEU A N 1
ATOM 2463 C CA . LEU A 1 297 ? 32.818 9.508 -22.686 1.00 71.12 297 LEU A CA 1
ATOM 2464 C C . LEU A 1 297 ? 32.256 10.856 -23.150 1.00 71.12 297 LEU A C 1
ATOM 2466 O O . LEU A 1 297 ? 32.981 11.833 -23.163 1.00 71.12 297 LEU A O 1
ATOM 2470 N N . LYS A 1 298 ? 30.958 10.938 -23.470 1.00 71.81 298 LYS A N 1
ATOM 2471 C CA . LYS A 1 298 ? 30.291 12.209 -23.819 1.00 71.81 298 LYS A CA 1
ATOM 2472 C C . LYS A 1 298 ? 30.123 13.185 -22.647 1.00 71.81 298 LYS A C 1
ATOM 2474 O O . LYS A 1 298 ? 29.707 14.316 -22.871 1.00 71.81 298 LYS A O 1
ATOM 2479 N N . LYS A 1 299 ? 30.326 12.733 -21.408 1.00 58.03 299 LYS A N 1
ATOM 2480 C CA . LYS A 1 299 ? 30.202 13.549 -20.188 1.00 58.03 299 LYS A CA 1
ATOM 2481 C C . LYS A 1 299 ? 31.555 13.954 -19.597 1.00 58.03 299 LYS A C 1
ATOM 2483 O O . LYS A 1 299 ? 31.557 14.672 -18.600 1.00 58.03 299 LYS A O 1
ATOM 2488 N N . MET A 1 300 ? 32.649 13.448 -20.161 1.00 50.16 300 MET A N 1
ATOM 2489 C CA . MET A 1 300 ? 34.022 13.853 -19.855 1.00 50.16 300 MET A CA 1
ATOM 2490 C C . MET A 1 300 ? 34.447 14.941 -20.834 1.00 50.16 300 MET A C 1
ATOM 2492 O O . MET A 1 300 ? 35.216 15.817 -20.394 1.00 50.16 300 MET A O 1
#